Protein AF-A0A212AB15-F1 (afdb_monomer_lite)

Secondary structure (DSSP, 8-state):
---PPP-----PPPPP------------PPPP-----------------------------------PPPP---------------PPPPPPHHHHHHHHHHHHHHHHHHHHHHGGG---PPEEEP-EEEEEE--S---GGG--GGGGSSS--S--EE--TT-EEEEEEEEEEEEEEEEEE--SS-TTT---EEEEEEESSSSS-EEEEEEETT--EEEEEEEEEEEEEEE------STT--S-EEEEEEEEE--------SHHHHHHHHHHHHHHHHHHT--

InterPro domains:
  IPR022472 VPLPA-CTERM sorting domain [TIGR03370] (258-281)

Foldseek 3Di:
DDDDDDDDDDDDDDDDDDDDDDDPDDDDDDDDDDDDDDDDDDDDDDDDDDDDDDDDDDDDDDDDDDDDDDDDDDDDDDDDPPPPDDPDDPDPPVVVVVVVVVVVVVVVVVVVVVVVPDDQFDWFWFADWPDWFADDDDDPQQCDCNQQTDDFDPRKHFQFAFIKTKTFTPAKFFFKKFFDWDDPDPCVVFKWKKWKWFAAPVPDTDTQGMDIPVDGMGGGPDIGGMIMITTPGDDDDDPPDGGTIHRIMIGGHDDPPPPPPCPVVVVVVVVVVVVVVVVVVVD

Sequence (283 aa):
MIYMRNITITTAKSATYLENVGLRRAHRAIPANKFKKFRSFVPYRGQRRSLKRKRLSFINKLGNIKKTAVTPHRNMLIIDISVMNSAPAPEPIGRIMERNMLKKVVTAALIAAASAASANAAVIYASSVVSAKQKGYVAPVRSNPIAATGAEDGSFYSLGFGGSIVLGFSSLVSGAGKVFEVTNLPRETYIESAIFSVSLDGKSWTTLGEYSNQVSSLYSATPFLFLKVEDTSPVIAGHGRDGYDIDAIGFEEYVAAVPLPAAGLLLIGGLAGLGAMKRRKAA

Organism: NCBI:txid366618

Structure (mmCIF, N/CA/C/O backbone):
data_AF-A0A212AB15-F1
#
_entry.id   AF-A0A212AB15-F1
#
loop_
_atom_site.group_PDB
_atom_site.id
_atom_site.type_symbol
_atom_site.label_atom_id
_atom_site.label_alt_id
_atom_site.label_comp_id
_atom_site.label_asym_id
_atom_site.label_entity_id
_atom_site.label_seq_id
_atom_site.pdbx_PDB_ins_code
_atom_site.Cartn_x
_atom_site.Cartn_y
_atom_site.Cartn_z
_atom_site.occupancy
_atom_site.B_iso_or_equiv
_atom_site.auth_seq_id
_atom_site.auth_comp_id
_atom_site.auth_asym_id
_atom_site.auth_atom_id
_atom_site.pdbx_PDB_model_num
ATOM 1 N N . MET A 1 1 ? 39.948 -12.457 43.197 1.00 41.69 1 MET A N 1
ATOM 2 C CA . MET A 1 1 ? 40.888 -12.924 42.158 1.00 41.69 1 MET A CA 1
ATOM 3 C C . MET A 1 1 ? 40.104 -13.025 40.856 1.00 41.69 1 MET A C 1
ATOM 5 O O . MET A 1 1 ? 39.331 -13.956 40.691 1.00 41.69 1 MET A O 1
ATOM 9 N N . ILE A 1 2 ? 40.159 -11.981 40.026 1.00 38.19 2 ILE A N 1
ATOM 10 C CA . ILE A 1 2 ? 39.346 -11.841 38.808 1.00 38.19 2 ILE A CA 1
ATOM 11 C C . ILE A 1 2 ? 40.265 -12.144 37.623 1.00 38.19 2 ILE A C 1
ATOM 13 O O . ILE A 1 2 ? 41.227 -11.415 37.401 1.00 38.19 2 ILE A O 1
ATOM 17 N N . TYR A 1 3 ? 39.997 -13.229 36.895 1.00 33.62 3 TYR A N 1
ATOM 18 C CA . TYR A 1 3 ? 40.698 -13.551 35.652 1.00 33.62 3 TYR A CA 1
ATOM 19 C C . TYR A 1 3 ? 40.019 -12.826 34.485 1.00 33.62 3 TYR A C 1
ATOM 21 O O . TYR A 1 3 ? 38.898 -13.164 34.109 1.00 33.62 3 TYR A O 1
ATOM 29 N N . MET A 1 4 ? 40.705 -11.842 33.901 1.00 34.69 4 MET A N 1
ATOM 30 C CA . MET A 1 4 ? 40.351 -11.291 32.592 1.00 34.69 4 MET A CA 1
ATOM 31 C C . MET A 1 4 ? 40.909 -12.201 31.491 1.00 34.69 4 MET A C 1
ATOM 33 O O . MET A 1 4 ? 42.106 -12.481 31.456 1.00 34.69 4 MET A O 1
ATOM 37 N N . ARG A 1 5 ? 40.036 -12.675 30.595 1.00 47.84 5 ARG A N 1
ATOM 38 C CA . ARG A 1 5 ? 40.422 -13.372 29.360 1.00 47.84 5 ARG A CA 1
ATOM 39 C C . ARG A 1 5 ? 40.732 -12.338 28.278 1.00 47.84 5 ARG A C 1
ATOM 41 O O . ARG A 1 5 ? 39.893 -11.493 27.978 1.00 47.84 5 ARG A O 1
ATOM 48 N N . ASN A 1 6 ? 41.920 -12.437 27.689 1.00 41.19 6 ASN A N 1
ATOM 49 C CA . ASN A 1 6 ? 42.316 -11.679 26.505 1.00 41.19 6 ASN A CA 1
ATOM 50 C C . ASN A 1 6 ? 41.478 -12.123 25.298 1.00 41.19 6 ASN A C 1
ATOM 52 O O . ASN A 1 6 ? 41.412 -13.314 24.995 1.00 41.19 6 ASN A O 1
ATOM 56 N N . ILE A 1 7 ? 40.854 -11.166 24.611 1.00 45.81 7 ILE A N 1
ATOM 57 C CA . ILE A 1 7 ? 40.188 -11.377 23.322 1.00 45.81 7 ILE A CA 1
ATOM 58 C C . ILE A 1 7 ? 41.169 -10.945 22.231 1.00 45.81 7 ILE A C 1
ATOM 60 O O . ILE A 1 7 ? 41.522 -9.771 22.130 1.00 45.81 7 ILE A O 1
ATOM 64 N N . THR A 1 8 ? 41.622 -11.901 21.424 1.00 42.31 8 THR A N 1
ATOM 65 C CA . THR A 1 8 ? 42.422 -11.659 20.219 1.00 42.31 8 THR A CA 1
ATOM 66 C C . THR A 1 8 ? 41.475 -11.518 19.030 1.00 42.31 8 THR A C 1
ATOM 68 O O . THR A 1 8 ? 40.706 -12.432 18.745 1.00 42.31 8 THR A O 1
ATOM 71 N N . ILE A 1 9 ? 41.519 -10.378 18.339 1.00 39.41 9 ILE A N 1
ATOM 72 C CA . ILE A 1 9 ? 40.747 -10.142 17.112 1.00 39.41 9 ILE A CA 1
ATOM 73 C C . ILE A 1 9 ? 41.651 -10.460 15.919 1.00 39.41 9 ILE A C 1
ATOM 75 O O . ILE A 1 9 ? 42.663 -9.794 15.708 1.00 39.41 9 ILE A O 1
ATOM 79 N N . THR A 1 10 ? 41.290 -11.482 15.144 1.00 32.88 10 THR A N 1
ATOM 80 C CA . THR A 1 10 ? 41.969 -11.860 13.898 1.00 32.88 10 THR A CA 1
ATOM 81 C C . THR A 1 10 ? 41.176 -11.314 12.713 1.00 32.88 10 THR A C 1
ATOM 83 O O . THR A 1 10 ? 40.051 -11.736 12.463 1.00 32.88 10 THR A O 1
ATOM 86 N N . THR A 1 11 ? 41.747 -10.363 11.977 1.00 38.38 11 THR A N 1
ATOM 87 C CA . THR A 1 11 ? 41.182 -9.826 10.731 1.00 38.38 11 THR A CA 1
ATOM 88 C C . THR A 1 11 ? 41.549 -10.733 9.556 1.00 38.38 11 THR A C 1
ATOM 90 O O . THR A 1 11 ? 42.720 -10.869 9.203 1.00 38.38 11 THR A O 1
ATOM 93 N N . ALA A 1 12 ? 40.547 -11.352 8.929 1.00 39.59 12 ALA A N 1
ATOM 94 C CA . ALA A 1 12 ? 40.726 -12.116 7.698 1.00 39.59 12 ALA A CA 1
ATOM 95 C C . ALA A 1 12 ? 40.769 -11.175 6.479 1.00 39.59 12 ALA A C 1
ATOM 97 O O . ALA A 1 12 ? 39.844 -10.401 6.240 1.00 39.59 12 ALA A O 1
ATOM 98 N N . LYS A 1 13 ? 41.857 -11.258 5.703 1.00 36.06 13 LYS A N 1
ATOM 99 C CA . LYS A 1 13 ? 41.978 -10.702 4.347 1.00 36.06 13 LYS A CA 1
ATOM 100 C C . LYS A 1 13 ? 41.139 -11.548 3.385 1.00 36.06 13 LYS A C 1
ATOM 102 O O . LYS A 1 13 ? 41.408 -12.739 3.254 1.00 36.06 13 LYS A O 1
ATOM 107 N N . SER A 1 14 ? 40.186 -10.949 2.675 1.00 39.38 14 SER A N 1
ATOM 108 C CA . SER A 1 14 ? 39.510 -11.603 1.548 1.00 39.38 14 SER A CA 1
ATOM 109 C C . SER A 1 14 ? 40.279 -11.364 0.249 1.00 39.38 14 SER A C 1
ATOM 111 O O . SER A 1 14 ? 40.578 -10.226 -0.119 1.00 39.38 14 SER A O 1
ATOM 113 N N . ALA A 1 15 ? 40.613 -12.471 -0.408 1.00 42.16 15 ALA A N 1
ATOM 114 C CA . ALA A 1 15 ? 41.384 -12.567 -1.632 1.00 42.16 15 ALA A CA 1
ATOM 115 C C . ALA A 1 15 ? 40.593 -12.132 -2.877 1.00 42.16 15 ALA A C 1
ATOM 117 O O . ALA A 1 15 ? 39.393 -12.358 -2.999 1.00 42.16 15 ALA A O 1
ATOM 118 N N . THR A 1 16 ? 41.327 -11.550 -3.821 1.00 42.34 16 THR A N 1
ATOM 119 C CA . THR A 1 16 ? 40.977 -11.360 -5.230 1.00 42.34 16 THR A CA 1
ATOM 120 C C . THR A 1 16 ? 40.695 -12.697 -5.916 1.00 42.34 16 THR A C 1
ATOM 122 O O . THR A 1 16 ? 41.575 -13.557 -5.939 1.00 42.34 16 THR A O 1
ATOM 125 N N . TYR A 1 17 ? 39.521 -12.835 -6.536 1.00 36.59 17 TYR A N 1
ATOM 126 C CA . TYR A 1 17 ? 39.237 -13.875 -7.527 1.00 36.59 17 TYR A CA 1
ATOM 127 C C . TYR A 1 17 ? 39.091 -13.218 -8.904 1.00 36.59 17 TYR A C 1
ATOM 129 O O . TYR A 1 17 ? 38.145 -12.478 -9.169 1.00 36.59 17 TYR A O 1
ATOM 137 N N . LEU A 1 18 ? 40.091 -13.457 -9.750 1.00 43.19 18 LEU A N 1
ATOM 138 C CA . LEU A 1 18 ? 40.032 -13.309 -11.197 1.00 43.19 18 LEU A CA 1
ATOM 139 C C . LEU A 1 18 ? 39.584 -14.662 -11.740 1.00 43.19 18 LEU A C 1
ATOM 141 O O . LEU A 1 18 ? 40.345 -15.621 -11.639 1.00 43.19 18 LEU A O 1
ATOM 145 N N . GLU A 1 19 ? 38.399 -14.737 -12.341 1.00 41.59 19 GLU A N 1
ATOM 146 C CA . GLU A 1 19 ? 38.055 -15.874 -13.189 1.00 41.59 19 GLU A CA 1
ATOM 147 C C . GLU A 1 19 ? 37.624 -15.439 -14.585 1.00 41.59 19 GLU A C 1
ATOM 149 O O . GLU A 1 19 ? 36.813 -14.537 -14.802 1.00 41.59 19 GLU A O 1
ATOM 154 N N . ASN A 1 20 ? 38.275 -16.114 -15.525 1.00 45.75 20 ASN A N 1
ATOM 155 C CA . ASN A 1 20 ? 38.154 -16.030 -16.960 1.00 45.75 20 ASN A CA 1
ATOM 156 C C . ASN A 1 20 ? 36.737 -16.364 -17.422 1.00 45.75 20 ASN A C 1
ATOM 158 O O . ASN A 1 20 ? 36.257 -17.473 -17.200 1.00 45.75 20 ASN A O 1
ATOM 162 N N . VAL A 1 21 ? 36.139 -15.478 -18.216 1.00 44.28 21 VAL A N 1
ATOM 163 C CA . VAL A 1 21 ? 35.021 -15.850 -19.088 1.00 44.28 21 VAL A CA 1
ATOM 164 C C . VAL A 1 21 ? 35.430 -15.598 -20.531 1.00 44.28 21 VAL A C 1
ATOM 166 O O . VAL A 1 21 ? 35.515 -14.466 -21.007 1.00 44.28 21 VAL A O 1
ATOM 169 N N . GLY A 1 22 ? 35.741 -16.697 -21.219 1.00 38.44 22 GLY A N 1
ATOM 170 C CA . GLY A 1 22 ? 36.045 -16.726 -22.641 1.00 38.44 22 GLY A CA 1
ATOM 171 C C . GLY A 1 22 ? 34.829 -16.315 -23.467 1.00 38.44 22 GLY A C 1
ATOM 172 O O . GLY A 1 22 ? 33.864 -17.064 -23.606 1.00 38.44 22 GLY A O 1
ATOM 173 N N . LEU A 1 23 ? 34.896 -15.129 -24.064 1.00 42.84 23 LEU A N 1
ATOM 174 C CA . LEU A 1 23 ? 33.926 -14.648 -25.043 1.00 42.84 23 LEU A CA 1
ATOM 175 C C . LEU A 1 23 ? 34.170 -15.322 -26.401 1.00 42.84 23 LEU A C 1
ATOM 177 O O . LEU A 1 23 ? 34.947 -14.846 -27.230 1.00 42.84 23 LEU A O 1
ATOM 181 N N . ARG A 1 24 ? 33.458 -16.426 -26.656 1.00 46.28 24 ARG A N 1
ATOM 182 C CA . ARG A 1 24 ? 33.231 -16.935 -28.016 1.00 46.28 24 ARG A CA 1
ATOM 183 C C . ARG A 1 24 ? 32.331 -15.946 -28.764 1.00 46.28 24 ARG A C 1
ATOM 185 O O . ARG A 1 24 ? 31.123 -15.904 -28.551 1.00 46.28 24 ARG A O 1
ATOM 192 N N . ARG A 1 25 ? 32.926 -15.137 -29.646 1.00 47.69 25 ARG A N 1
ATOM 193 C CA . ARG A 1 25 ? 32.204 -14.276 -30.594 1.00 47.69 25 ARG A CA 1
ATOM 194 C C . ARG A 1 25 ? 31.522 -15.138 -31.658 1.00 47.69 25 ARG A C 1
ATOM 196 O O . ARG A 1 25 ? 32.174 -15.617 -32.581 1.00 47.69 25 ARG A O 1
ATOM 203 N N . ALA A 1 26 ? 30.207 -15.298 -31.553 1.00 46.28 26 ALA A N 1
ATOM 204 C CA . ALA A 1 26 ? 29.381 -15.705 -32.680 1.00 46.28 26 ALA A CA 1
ATOM 205 C C . ALA A 1 26 ? 29.156 -14.485 -33.586 1.00 46.28 26 ALA A C 1
ATOM 207 O O . ALA A 1 26 ? 28.527 -13.502 -33.195 1.00 46.28 26 ALA A O 1
ATOM 208 N N . HIS A 1 27 ? 29.700 -14.551 -34.799 1.00 43.62 27 HIS A N 1
ATOM 209 C CA . HIS A 1 27 ? 29.363 -13.654 -35.896 1.00 43.62 27 HIS A CA 1
ATOM 210 C C . HIS A 1 27 ? 27.871 -13.790 -36.219 1.00 43.62 27 HIS A C 1
ATOM 212 O O . HIS A 1 27 ? 27.429 -14.835 -36.694 1.00 43.62 27 HIS A O 1
ATOM 218 N N . ARG A 1 28 ? 27.096 -12.720 -36.023 1.00 46.44 28 ARG A N 1
ATOM 219 C CA . ARG A 1 28 ? 25.791 -12.567 -36.670 1.00 46.44 28 ARG A CA 1
ATOM 220 C C . ARG A 1 28 ? 25.765 -11.228 -37.391 1.00 46.44 28 ARG A C 1
ATOM 222 O O . ARG A 1 28 ? 25.798 -10.170 -36.771 1.00 46.44 28 ARG A O 1
ATOM 229 N N . ALA A 1 29 ? 25.783 -11.312 -38.716 1.00 42.47 29 ALA A N 1
ATOM 230 C CA . ALA A 1 29 ? 25.649 -10.186 -39.620 1.00 42.47 29 ALA A CA 1
ATOM 231 C C . ALA A 1 29 ? 24.277 -9.523 -39.426 1.00 42.47 29 ALA A C 1
ATOM 233 O O . ALA A 1 29 ? 23.249 -10.199 -39.459 1.00 42.47 29 ALA A O 1
ATOM 234 N N . ILE A 1 30 ? 24.271 -8.204 -39.231 1.00 46.47 30 ILE A N 1
ATOM 235 C CA . ILE A 1 30 ? 23.068 -7.370 -39.280 1.00 46.47 30 ILE A CA 1
ATOM 236 C C . ILE A 1 30 ? 23.094 -6.642 -40.630 1.00 46.47 30 ILE A C 1
ATOM 238 O O . ILE A 1 30 ? 24.078 -5.953 -40.912 1.00 46.47 30 ILE A O 1
ATOM 242 N N . PRO A 1 31 ? 22.063 -6.780 -41.480 1.00 55.50 31 PRO A N 1
ATOM 243 C CA . PRO A 1 31 ? 22.003 -6.057 -42.739 1.00 55.50 31 PRO A CA 1
ATOM 244 C C . PRO A 1 31 ? 21.792 -4.559 -42.499 1.00 55.50 31 PRO A C 1
ATOM 246 O O . PRO A 1 31 ? 20.888 -4.130 -41.780 1.00 55.50 31 PRO A O 1
ATOM 249 N N . ALA A 1 32 ? 22.647 -3.768 -43.142 1.00 45.91 32 ALA A N 1
ATOM 250 C CA . ALA A 1 32 ? 22.544 -2.326 -43.241 1.00 45.91 32 ALA A CA 1
ATOM 251 C C . ALA A 1 32 ? 21.255 -1.942 -43.972 1.00 45.91 32 ALA A C 1
ATOM 253 O O . ALA A 1 32 ? 21.059 -2.371 -45.104 1.00 45.91 32 ALA A O 1
ATOM 254 N N . ASN A 1 33 ? 20.402 -1.116 -43.356 1.00 43.62 33 ASN A N 1
ATOM 255 C CA . ASN A 1 33 ? 19.576 -0.155 -44.088 1.00 43.62 33 ASN A CA 1
ATOM 256 C C . ASN A 1 33 ? 18.900 0.875 -43.168 1.00 43.62 33 ASN A C 1
ATOM 258 O O . ASN A 1 33 ? 18.284 0.533 -42.166 1.00 43.62 33 ASN A O 1
ATOM 262 N N . LYS A 1 34 ? 18.952 2.134 -43.631 1.00 45.25 34 LYS A N 1
ATOM 263 C CA . LYS A 1 34 ? 18.272 3.361 -43.157 1.00 45.25 34 LYS A CA 1
ATOM 264 C C . LYS A 1 34 ? 18.987 4.211 -42.100 1.00 45.25 34 LYS A C 1
ATOM 266 O O . LYS A 1 34 ? 18.476 4.490 -41.022 1.00 45.25 34 LYS A O 1
ATOM 271 N N . PHE A 1 35 ? 20.087 4.817 -42.546 1.00 40.34 35 PHE A N 1
ATOM 272 C CA . PHE A 1 35 ? 20.438 6.188 -42.170 1.00 40.34 35 PHE A CA 1
ATOM 273 C C . PHE A 1 35 ? 19.304 7.154 -42.565 1.00 40.34 35 PHE A C 1
ATOM 275 O O . PHE A 1 35 ? 19.025 7.346 -43.750 1.00 40.34 35 PHE A O 1
ATOM 282 N N . LYS A 1 36 ? 18.676 7.817 -41.588 1.00 46.38 36 LYS A N 1
ATOM 283 C CA . LYS A 1 36 ? 17.925 9.061 -41.812 1.00 46.38 36 LYS A CA 1
ATOM 284 C C . LYS A 1 36 ? 18.360 10.129 -40.806 1.00 46.38 36 LYS A C 1
ATOM 286 O O . LYS A 1 36 ? 17.977 10.107 -39.648 1.00 46.38 36 LYS A O 1
ATOM 291 N N . LYS A 1 37 ? 19.164 11.055 -41.341 1.00 46.25 37 LYS A N 1
ATOM 292 C CA . LYS A 1 37 ? 19.326 12.483 -41.015 1.00 46.25 37 LYS A CA 1
ATOM 293 C C . LYS A 1 37 ? 19.307 12.889 -39.534 1.00 46.25 37 LYS A C 1
ATOM 295 O O . LYS A 1 37 ? 18.273 13.245 -38.981 1.00 46.25 37 LYS A O 1
ATOM 300 N N . PHE A 1 38 ? 20.519 13.037 -39.002 1.00 36.12 38 PHE A N 1
ATOM 301 C CA . PHE A 1 38 ? 20.856 14.075 -38.029 1.00 36.12 38 PHE A CA 1
ATOM 302 C C . PHE A 1 38 ? 20.476 15.460 -38.578 1.00 36.12 38 PHE A C 1
ATOM 304 O O . PHE A 1 38 ? 20.852 15.818 -39.697 1.00 36.12 38 PHE A O 1
ATOM 311 N N . ARG A 1 39 ? 19.773 16.256 -37.770 1.00 46.25 39 ARG A N 1
ATOM 312 C CA . ARG A 1 39 ? 19.776 17.718 -37.872 1.00 46.25 39 ARG A CA 1
ATOM 313 C C . ARG A 1 39 ? 20.331 18.299 -36.577 1.00 46.25 39 ARG A C 1
ATOM 315 O O . ARG A 1 39 ? 20.029 17.844 -35.481 1.00 46.25 39 ARG A O 1
ATOM 322 N N . SER A 1 40 ? 21.207 19.264 -36.786 1.00 44.72 40 SER A N 1
ATOM 323 C CA . SER A 1 40 ? 22.083 19.962 -35.861 1.00 44.72 40 SER A CA 1
ATOM 324 C C . SER A 1 40 ? 21.359 20.922 -34.913 1.00 44.72 40 SER A C 1
ATOM 326 O O . SER A 1 40 ? 20.532 21.719 -35.340 1.00 44.72 40 SER A O 1
ATOM 328 N N . PHE A 1 41 ? 21.752 20.854 -33.642 1.00 34.25 41 PHE A N 1
ATOM 329 C CA . PHE A 1 41 ? 22.352 21.935 -32.845 1.00 34.25 41 PHE A CA 1
ATOM 330 C C . PHE A 1 41 ? 21.859 23.385 -33.053 1.00 34.25 41 PHE A C 1
ATOM 332 O O . PHE A 1 41 ? 22.224 24.037 -34.026 1.00 34.25 41 PHE A O 1
ATOM 339 N N . VAL A 1 42 ? 21.184 23.926 -32.029 1.00 47.94 42 VAL A N 1
ATOM 340 C CA . VAL A 1 42 ? 21.256 25.340 -31.610 1.00 47.94 42 VAL A CA 1
ATOM 341 C C . VAL A 1 42 ? 21.194 25.373 -30.074 1.00 47.94 42 VAL A C 1
ATOM 343 O O . VAL A 1 42 ? 20.190 24.929 -29.517 1.00 47.94 42 VAL A O 1
ATOM 346 N N . PRO A 1 43 ? 22.215 25.875 -29.355 1.00 54.25 43 PRO A N 1
ATOM 347 C CA . PRO A 1 43 ? 22.106 26.152 -27.928 1.00 54.25 43 PRO A CA 1
ATOM 348 C C . PRO A 1 43 ? 21.696 27.615 -27.712 1.00 54.25 43 PRO A C 1
ATOM 350 O O . PRO A 1 43 ? 22.295 28.515 -28.300 1.00 54.25 43 PRO A O 1
ATOM 353 N N . TYR A 1 44 ? 20.733 27.879 -26.822 1.00 42.91 44 TYR A N 1
ATOM 354 C CA . TYR A 1 44 ? 20.519 29.230 -26.299 1.00 42.91 44 TYR A CA 1
ATOM 355 C C . TYR A 1 44 ? 20.709 29.292 -24.786 1.00 42.91 44 TYR A C 1
ATOM 357 O O . TYR A 1 44 ? 20.184 28.496 -24.010 1.00 42.91 44 TYR A O 1
ATOM 365 N N . ARG A 1 45 ? 21.544 30.264 -24.418 1.00 40.47 45 ARG A N 1
ATOM 366 C CA . ARG A 1 45 ? 22.014 30.627 -23.086 1.00 40.47 45 ARG A CA 1
ATOM 367 C C . ARG A 1 45 ? 20.876 31.098 -22.178 1.00 40.47 45 ARG A C 1
ATOM 369 O O . ARG A 1 45 ? 20.114 31.978 -22.551 1.00 40.47 45 ARG A O 1
ATOM 376 N N . GLY A 1 46 ? 20.980 30.700 -20.912 1.00 36.19 46 GLY A N 1
ATOM 377 C CA . GLY A 1 46 ? 21.105 31.684 -19.837 1.00 36.19 46 GLY A CA 1
ATOM 378 C C . GLY A 1 46 ? 19.886 31.890 -18.946 1.00 36.19 46 GLY A C 1
ATOM 379 O O . GLY A 1 46 ? 19.113 32.807 -19.167 1.00 36.19 46 GLY A O 1
ATOM 380 N N . GLN A 1 47 ? 19.845 31.183 -17.816 1.00 39.84 47 GLN A N 1
ATOM 381 C CA . GLN A 1 47 ? 19.395 31.783 -16.558 1.00 39.84 47 GLN A CA 1
ATOM 382 C C . GLN A 1 47 ? 20.261 31.276 -15.401 1.00 39.84 47 GLN A C 1
ATOM 384 O O . GLN A 1 47 ? 20.113 30.163 -14.905 1.00 39.84 47 GLN A O 1
ATOM 389 N N . ARG A 1 48 ? 21.191 32.136 -14.972 1.00 43.69 48 ARG A N 1
ATOM 390 C CA . ARG A 1 48 ? 21.874 32.036 -13.681 1.00 43.69 48 ARG A CA 1
ATOM 391 C C . ARG A 1 48 ? 20.849 32.325 -12.585 1.00 43.69 48 ARG A C 1
ATOM 393 O O . ARG A 1 48 ? 20.379 33.455 -12.487 1.00 43.69 48 ARG A O 1
ATOM 400 N N . ARG A 1 49 ? 20.547 31.349 -11.727 1.00 44.88 49 ARG A N 1
ATOM 401 C CA . ARG A 1 49 ? 19.916 31.611 -10.428 1.00 44.88 49 ARG A CA 1
ATOM 402 C C . ARG A 1 49 ? 20.894 31.297 -9.302 1.00 44.88 49 ARG A C 1
ATOM 404 O O . ARG A 1 49 ? 21.456 30.213 -9.202 1.00 44.88 49 ARG A O 1
ATOM 411 N N . SER A 1 50 ? 21.121 32.344 -8.521 1.00 40.59 50 SER A N 1
ATOM 412 C CA . SER A 1 50 ? 22.001 32.460 -7.367 1.00 40.59 50 SER A CA 1
ATOM 413 C C . SER A 1 50 ? 21.613 31.479 -6.256 1.00 40.59 50 SER A C 1
ATOM 415 O O . SER A 1 50 ? 20.511 31.546 -5.712 1.00 40.59 50 SER A O 1
ATOM 417 N N . LEU A 1 51 ? 22.539 30.584 -5.903 1.00 42.03 51 LEU A N 1
ATOM 418 C CA . LEU A 1 51 ? 22.474 29.749 -4.706 1.00 42.03 51 LEU A CA 1
ATOM 419 C C . LEU A 1 51 ? 22.849 30.598 -3.482 1.00 42.03 51 LEU A C 1
ATOM 421 O O . LEU A 1 51 ? 24.024 30.817 -3.181 1.00 42.03 51 LEU A O 1
ATOM 425 N N . LYS A 1 52 ? 21.832 31.070 -2.751 1.00 37.84 52 LYS A N 1
ATOM 426 C CA . LYS A 1 52 ? 22.000 31.617 -1.400 1.00 37.84 52 LYS A CA 1
ATOM 427 C C . LYS A 1 52 ? 22.415 30.490 -0.451 1.00 37.84 52 LYS A C 1
ATOM 429 O O . LYS A 1 52 ? 21.602 29.657 -0.062 1.00 37.84 52 LYS A O 1
ATOM 434 N N . ARG A 1 53 ? 23.687 30.506 -0.046 1.00 41.19 53 ARG A N 1
ATOM 435 C CA . ARG A 1 53 ? 24.220 29.736 1.086 1.00 41.19 53 ARG A CA 1
ATOM 436 C C . ARG A 1 53 ? 23.468 30.127 2.364 1.00 41.19 53 ARG A C 1
ATOM 438 O O . ARG A 1 53 ? 23.657 31.232 2.865 1.00 41.19 53 ARG A O 1
ATOM 445 N N . LYS A 1 54 ? 22.656 29.226 2.922 1.00 38.16 54 LYS A N 1
ATOM 446 C CA . LYS A 1 54 ? 22.234 29.298 4.328 1.00 38.16 54 LYS A CA 1
ATOM 447 C C . LYS A 1 54 ? 23.230 28.495 5.163 1.00 38.16 54 LYS A C 1
ATOM 449 O O . LYS A 1 54 ? 23.180 27.273 5.198 1.00 38.16 54 LYS A O 1
ATOM 454 N N . ARG A 1 55 ? 24.164 29.205 5.801 1.00 37.94 55 ARG A N 1
ATOM 455 C CA . ARG A 1 55 ? 24.955 28.696 6.928 1.00 37.94 55 ARG A CA 1
ATOM 456 C C . ARG A 1 55 ? 24.003 28.487 8.111 1.00 37.94 55 ARG A C 1
ATOM 458 O O . ARG A 1 55 ? 23.446 29.463 8.604 1.00 37.94 55 ARG A O 1
ATOM 465 N N . LEU A 1 56 ? 23.829 27.244 8.556 1.00 36.59 56 LEU A N 1
ATOM 466 C CA . LEU A 1 56 ? 23.335 26.945 9.900 1.00 36.59 56 LEU A CA 1
ATOM 467 C C . LEU A 1 56 ? 24.508 27.110 10.873 1.00 36.59 56 LEU A C 1
ATOM 469 O O . LEU A 1 56 ? 25.488 26.373 10.787 1.00 36.59 56 LEU A O 1
ATOM 473 N N . SER A 1 57 ? 24.420 28.076 11.784 1.00 41.25 57 SER A N 1
ATOM 474 C CA . SER A 1 57 ? 25.282 28.142 12.964 1.00 41.25 57 SER A CA 1
ATOM 475 C C . SER A 1 57 ? 24.585 27.438 14.125 1.00 41.25 57 SER A C 1
ATOM 477 O O . SER A 1 57 ? 23.599 27.942 14.661 1.00 41.25 57 SER A O 1
ATOM 479 N N . PHE A 1 58 ? 25.118 26.279 14.504 1.00 35.62 58 PHE A N 1
ATOM 480 C CA . PHE A 1 58 ? 24.922 25.672 15.817 1.00 35.62 58 PHE A CA 1
ATOM 481 C C . PHE A 1 58 ? 25.514 26.611 16.876 1.00 35.62 58 PHE A C 1
ATOM 483 O O . PHE A 1 58 ? 26.713 26.884 16.850 1.00 35.62 58 PHE A O 1
ATOM 490 N N . ILE A 1 59 ? 24.688 27.111 17.797 1.00 40.84 59 ILE A N 1
ATOM 491 C CA . ILE A 1 59 ? 25.152 27.801 19.003 1.00 40.84 59 ILE A CA 1
ATOM 492 C C . ILE A 1 59 ? 24.575 27.088 20.224 1.00 40.84 59 ILE A C 1
ATOM 494 O O . ILE A 1 59 ? 23.366 26.915 20.369 1.00 40.84 59 ILE A O 1
ATOM 498 N N . ASN A 1 60 ? 25.513 26.682 21.074 1.00 35.62 60 ASN A N 1
ATOM 499 C CA . ASN A 1 60 ? 25.366 26.081 22.389 1.00 35.62 60 ASN A CA 1
ATOM 500 C C . ASN A 1 60 ? 24.331 26.799 23.265 1.00 35.62 60 ASN A C 1
ATOM 502 O O . ASN A 1 60 ? 24.421 28.006 23.483 1.00 35.62 60 ASN A O 1
ATOM 506 N N . LYS A 1 61 ? 23.418 26.029 23.862 1.00 35.19 61 LYS A N 1
ATOM 507 C CA . LYS A 1 61 ? 22.565 26.472 24.970 1.00 35.19 61 LYS A CA 1
ATOM 508 C C . LYS A 1 61 ? 22.783 25.556 26.176 1.00 35.19 61 LYS A C 1
ATOM 510 O O . LYS A 1 61 ? 21.944 24.732 26.514 1.00 35.19 61 LYS A O 1
ATOM 515 N N . LEU A 1 62 ? 23.947 25.708 26.802 1.00 36.62 62 LEU A N 1
ATOM 516 C CA . LEU A 1 62 ? 24.247 25.212 28.143 1.00 36.62 62 LEU A CA 1
ATOM 517 C C . LEU A 1 62 ? 24.653 26.411 28.997 1.00 36.62 62 LEU A C 1
ATOM 519 O O . LEU A 1 62 ? 25.551 27.157 28.620 1.00 36.62 62 LEU A O 1
ATOM 523 N N . GLY A 1 63 ? 24.001 26.570 30.147 1.00 31.91 63 GLY A N 1
ATOM 524 C CA . GLY A 1 63 ? 24.450 27.483 31.195 1.00 31.91 63 GLY A CA 1
ATOM 525 C C . GLY A 1 63 ? 23.334 28.341 31.770 1.00 31.91 63 GLY A C 1
ATOM 526 O O . GLY A 1 63 ? 23.087 29.434 31.279 1.00 31.91 63 GLY A O 1
ATOM 527 N N . ASN A 1 64 ? 22.672 27.842 32.817 1.00 36.06 64 ASN A N 1
ATOM 528 C CA . ASN A 1 64 ? 22.243 28.650 33.965 1.00 36.06 64 ASN A CA 1
ATOM 529 C C . ASN A 1 64 ? 21.705 27.736 35.077 1.00 36.06 64 ASN A C 1
ATOM 531 O O . ASN A 1 64 ? 20.505 27.654 35.322 1.00 36.06 64 ASN A O 1
ATOM 535 N N . ILE A 1 65 ? 22.616 27.041 35.763 1.00 41.34 65 ILE A N 1
ATOM 536 C CA . ILE A 1 65 ? 22.339 26.474 37.087 1.00 41.34 65 ILE A CA 1
ATOM 537 C C . ILE A 1 65 ? 22.874 27.485 38.099 1.00 41.34 65 ILE A C 1
ATOM 539 O O . ILE A 1 65 ? 24.079 27.725 38.186 1.00 41.34 65 ILE A O 1
ATOM 543 N N . LYS A 1 66 ? 21.953 28.127 38.821 1.00 37.19 66 LYS A N 1
ATOM 544 C CA . LYS A 1 66 ? 22.263 29.050 39.913 1.00 37.19 66 LYS A CA 1
ATOM 545 C C . LYS A 1 66 ? 22.941 28.274 41.045 1.00 37.19 66 LYS A C 1
ATOM 547 O O . LYS A 1 66 ? 22.386 27.306 41.552 1.00 37.19 66 LYS A O 1
ATOM 552 N N . LYS A 1 67 ? 24.129 28.729 41.450 1.00 38.44 67 LYS A N 1
ATOM 553 C CA . LYS A 1 67 ? 24.776 28.337 42.706 1.00 38.44 67 LYS A CA 1
ATOM 554 C C . LYS A 1 67 ? 24.001 28.969 43.863 1.00 38.44 67 LYS A C 1
ATOM 556 O O . LYS A 1 67 ? 24.024 30.188 44.011 1.00 38.44 67 LYS A O 1
ATOM 561 N N . THR A 1 68 ? 23.333 28.161 44.676 1.00 39.50 68 THR A N 1
ATOM 562 C CA . THR A 1 68 ? 22.871 28.565 46.010 1.00 39.50 68 THR A CA 1
ATOM 563 C C . THR A 1 68 ? 23.963 28.265 47.027 1.00 39.50 68 THR A C 1
ATOM 565 O O . THR A 1 68 ? 24.474 27.149 47.102 1.00 39.50 68 THR A O 1
ATOM 568 N N . ALA A 1 69 ? 24.344 29.309 47.759 1.00 37.06 69 ALA A N 1
ATOM 569 C CA . ALA A 1 69 ? 25.328 29.290 48.825 1.00 37.06 69 ALA A CA 1
ATOM 570 C C . ALA A 1 69 ? 24.861 28.422 50.004 1.00 37.06 69 ALA A C 1
ATOM 572 O O . ALA A 1 69 ? 23.682 28.408 50.352 1.00 37.06 69 ALA A O 1
ATOM 573 N N . VAL A 1 70 ? 25.813 27.713 50.608 1.00 35.88 70 VAL A N 1
ATOM 574 C CA . VAL A 1 70 ? 25.644 26.929 51.833 1.00 35.88 70 VAL A CA 1
ATOM 575 C C . VAL A 1 70 ? 26.010 27.819 53.018 1.00 35.88 70 VAL A C 1
ATOM 577 O O . VAL A 1 70 ? 27.146 28.283 53.110 1.00 35.88 70 VAL A O 1
ATOM 580 N N . THR A 1 71 ? 25.061 28.040 53.926 1.00 42.00 71 THR A N 1
ATOM 581 C CA . THR A 1 71 ? 25.289 28.678 55.232 1.00 42.00 71 THR A CA 1
ATOM 582 C C . THR A 1 71 ? 25.409 27.584 56.298 1.00 42.00 71 THR A C 1
ATOM 584 O O . THR A 1 71 ? 24.551 26.699 56.333 1.00 42.00 71 THR A O 1
ATOM 587 N N . PRO A 1 72 ? 26.422 27.600 57.182 1.00 42.97 72 PRO A N 1
ATOM 588 C CA . PRO A 1 72 ? 26.541 26.600 58.231 1.00 42.97 72 PRO A CA 1
ATOM 589 C C . PRO A 1 72 ? 25.761 27.058 59.469 1.00 42.97 72 PRO A C 1
ATOM 591 O O . PRO A 1 72 ? 26.173 27.989 60.157 1.00 42.97 72 PRO A O 1
ATOM 594 N N . HIS A 1 73 ? 24.658 26.383 59.792 1.00 35.34 73 HIS A N 1
ATOM 595 C CA . HIS A 1 73 ? 24.032 26.507 61.108 1.00 35.34 73 HIS A CA 1
ATOM 596 C C . HIS A 1 73 ? 24.324 25.257 61.935 1.00 35.34 73 HIS A C 1
ATOM 598 O O . HIS A 1 73 ? 23.790 24.177 61.694 1.00 35.34 73 HIS A O 1
ATOM 604 N N . ARG A 1 74 ? 25.199 25.436 62.933 1.00 44.81 74 ARG A N 1
ATOM 605 C CA . ARG A 1 74 ? 25.254 24.594 64.128 1.00 44.81 74 ARG A CA 1
ATOM 606 C C . ARG A 1 74 ? 23.867 24.603 64.758 1.00 44.81 74 ARG A C 1
ATOM 608 O O . ARG A 1 74 ? 23.422 25.673 65.151 1.00 44.81 74 ARG A O 1
ATOM 615 N N . ASN A 1 75 ? 23.239 23.441 64.903 1.00 40.03 75 ASN A N 1
ATOM 616 C CA . ASN A 1 75 ? 22.135 23.274 65.837 1.00 40.03 75 ASN A CA 1
ATOM 617 C C . ASN A 1 75 ? 22.317 21.981 66.634 1.00 40.03 75 ASN A C 1
ATOM 619 O O . ASN A 1 75 ? 22.328 20.879 66.094 1.00 40.03 75 ASN A O 1
ATOM 623 N N . MET A 1 76 ? 22.531 22.213 67.930 1.00 34.88 76 MET A N 1
ATOM 624 C CA . MET A 1 76 ? 22.421 21.319 69.077 1.00 34.88 76 MET A CA 1
ATOM 625 C C . MET A 1 76 ? 21.464 20.143 68.876 1.00 34.88 76 MET A C 1
ATOM 627 O O . MET A 1 76 ? 20.279 20.322 68.608 1.00 34.88 76 MET A O 1
ATOM 631 N N . LEU A 1 77 ? 21.988 18.947 69.131 1.00 36.09 77 LEU A N 1
ATOM 632 C CA . LEU A 1 77 ? 21.215 17.746 69.400 1.00 36.09 77 LEU A CA 1
ATOM 633 C C . LEU A 1 77 ? 20.735 17.812 70.861 1.00 36.09 77 LEU A C 1
ATOM 635 O O . LEU A 1 77 ? 21.510 17.547 71.776 1.00 36.09 77 LEU A O 1
ATOM 639 N N . ILE A 1 78 ? 19.477 18.188 71.086 1.00 43.41 78 ILE A N 1
ATOM 640 C CA . ILE A 1 78 ? 18.781 17.919 72.350 1.00 43.41 78 ILE A CA 1
ATOM 641 C C . ILE A 1 78 ? 17.998 16.627 72.118 1.00 43.41 78 ILE A C 1
ATOM 643 O O . ILE A 1 78 ? 17.027 16.616 71.364 1.00 43.41 78 ILE A O 1
ATOM 647 N N . ILE A 1 79 ? 18.463 15.521 72.700 1.00 44.12 79 ILE A N 1
ATOM 648 C CA . ILE A 1 79 ? 17.706 14.267 72.739 1.00 44.12 79 ILE A CA 1
ATOM 649 C C . ILE A 1 79 ? 16.752 14.378 73.927 1.00 44.12 79 ILE A C 1
ATOM 651 O O . ILE A 1 79 ? 17.172 14.243 75.073 1.00 44.12 79 ILE A O 1
ATOM 655 N N . ASP A 1 80 ? 15.481 14.644 73.651 1.00 39.09 80 ASP A N 1
ATOM 656 C CA . ASP A 1 80 ? 14.418 14.543 74.646 1.00 39.09 80 ASP A CA 1
ATOM 657 C C . ASP A 1 80 ? 14.011 13.063 74.777 1.00 39.09 80 ASP A C 1
ATOM 659 O O . ASP A 1 80 ? 13.370 12.484 73.895 1.00 39.09 80 ASP A O 1
ATOM 663 N N . ILE A 1 81 ? 14.467 12.412 75.850 1.00 48.03 81 ILE A N 1
ATOM 664 C CA . ILE A 1 81 ? 14.152 11.017 76.198 1.00 48.03 81 ILE A CA 1
ATOM 665 C C . ILE A 1 81 ? 12.838 11.018 76.989 1.00 48.03 81 ILE A C 1
ATOM 667 O O . ILE A 1 81 ? 12.813 10.716 78.176 1.00 48.03 81 ILE A O 1
ATOM 671 N N . SER A 1 82 ? 11.739 11.406 76.340 1.00 47.28 82 SER A N 1
ATOM 672 C CA . SER A 1 82 ? 10.437 11.514 77.016 1.00 47.28 82 SER A CA 1
ATOM 673 C C . SER A 1 82 ? 9.246 11.156 76.122 1.00 47.28 82 SER A C 1
ATOM 675 O O . SER A 1 82 ? 8.163 11.689 76.310 1.00 47.28 82 SER A O 1
ATOM 677 N N . VAL A 1 83 ? 9.396 10.251 75.146 1.00 48.88 83 VAL A N 1
ATOM 678 C CA . VAL A 1 83 ? 8.240 9.648 74.445 1.00 48.88 83 VAL A CA 1
ATOM 679 C C . VAL A 1 83 ? 8.511 8.171 74.148 1.00 48.88 83 VAL A C 1
ATOM 681 O O . VAL A 1 83 ? 8.604 7.730 73.008 1.00 48.88 83 VAL A O 1
ATOM 684 N N . MET A 1 84 ? 8.652 7.374 75.203 1.00 43.62 84 MET A N 1
ATOM 685 C CA . MET A 1 84 ? 8.417 5.933 75.129 1.00 43.62 84 MET A CA 1
ATOM 686 C C . MET A 1 84 ? 7.230 5.626 76.025 1.00 43.62 84 MET A C 1
ATOM 688 O O . MET A 1 84 ? 7.409 5.303 77.189 1.00 43.62 84 MET A O 1
ATOM 692 N N . ASN A 1 85 ? 6.015 5.771 75.501 1.00 51.56 85 ASN A N 1
ATOM 693 C CA . ASN A 1 85 ? 4.871 5.030 76.018 1.00 51.56 85 ASN A CA 1
ATOM 694 C C . ASN A 1 85 ? 3.767 4.948 74.966 1.00 51.56 85 ASN A C 1
ATOM 696 O O . ASN A 1 85 ? 3.392 5.943 74.353 1.00 51.56 85 ASN A O 1
ATOM 700 N N . SER A 1 86 ? 3.247 3.730 74.817 1.00 50.84 86 SER A N 1
ATOM 701 C CA . SER A 1 86 ? 2.237 3.251 73.865 1.00 50.84 86 SER A CA 1
ATOM 702 C C . SER A 1 86 ? 2.731 2.948 72.445 1.00 50.84 86 SER A C 1
ATOM 704 O O . SER A 1 86 ? 2.384 3.600 71.465 1.00 50.84 86 SER A O 1
ATOM 706 N N . ALA A 1 87 ? 3.473 1.842 72.313 1.00 53.16 87 ALA A N 1
ATOM 707 C CA . ALA A 1 87 ? 3.373 1.069 71.080 1.00 53.16 87 ALA A CA 1
ATOM 708 C C . ALA A 1 87 ? 1.904 0.607 70.943 1.00 53.16 87 ALA A C 1
ATOM 710 O O . ALA A 1 87 ? 1.371 0.030 71.898 1.00 53.16 87 ALA A O 1
ATOM 711 N N . PRO A 1 88 ? 1.218 0.888 69.821 1.00 64.06 88 PRO A N 1
ATOM 712 C CA . PRO A 1 88 ? -0.149 0.427 69.617 1.00 64.06 88 PRO A CA 1
ATOM 713 C C . PRO A 1 88 ? -0.175 -1.102 69.689 1.00 64.06 88 PRO A C 1
ATOM 715 O O . PRO A 1 88 ? 0.722 -1.766 69.165 1.00 64.06 88 PRO A O 1
ATOM 718 N N . ALA A 1 89 ? -1.185 -1.648 70.374 1.00 64.88 89 ALA A N 1
ATOM 719 C CA . ALA A 1 89 ? -1.339 -3.087 70.562 1.00 64.88 89 ALA A CA 1
ATOM 720 C C . ALA A 1 89 ? -1.184 -3.824 69.218 1.00 64.88 89 ALA A C 1
ATOM 722 O O . ALA A 1 89 ? -1.726 -3.353 68.210 1.00 64.88 89 ALA A O 1
ATOM 723 N N . PRO A 1 90 ? -0.448 -4.952 69.179 1.00 63.50 90 PRO A N 1
ATOM 724 C CA . PRO A 1 90 ? -0.228 -5.688 67.944 1.00 63.50 90 PRO A CA 1
ATOM 725 C C . PRO A 1 90 ? -1.581 -6.045 67.333 1.00 63.50 90 PRO A C 1
ATOM 727 O O . PRO A 1 90 ? -2.421 -6.679 67.977 1.00 63.50 90 PRO A O 1
ATOM 730 N N . GLU A 1 91 ? -1.815 -5.591 66.099 1.00 57.91 91 GLU A N 1
ATOM 731 C CA . GLU A 1 91 ? -3.055 -5.909 65.405 1.00 57.91 91 GLU A CA 1
ATOM 732 C C . GLU A 1 91 ? -3.214 -7.437 65.318 1.00 57.91 91 GLU A C 1
ATOM 734 O O . GLU A 1 91 ? -2.240 -8.147 65.042 1.00 57.91 91 GLU A O 1
ATOM 739 N N . PRO A 1 92 ? -4.429 -7.968 65.541 1.00 66.56 92 PRO A N 1
ATOM 740 C CA . PRO A 1 92 ? -4.657 -9.403 65.528 1.00 66.56 92 PRO A CA 1
ATOM 741 C C . PRO A 1 92 ? -4.232 -9.980 64.175 1.00 66.56 92 PRO A C 1
ATOM 743 O O . PRO A 1 92 ? -4.648 -9.493 63.122 1.00 66.56 92 PRO A O 1
ATOM 746 N N . ILE A 1 93 ? -3.419 -11.039 64.211 1.00 57.69 93 ILE A N 1
ATOM 747 C CA . ILE A 1 93 ? -2.763 -11.673 63.050 1.00 57.69 93 ILE A CA 1
ATOM 748 C C . ILE A 1 93 ? -3.752 -11.964 61.900 1.00 57.69 93 ILE A C 1
ATOM 750 O O . ILE A 1 93 ? -3.399 -11.847 60.725 1.00 57.69 93 ILE A O 1
ATOM 754 N N . GLY A 1 94 ? -5.021 -12.241 62.220 1.00 58.31 94 GLY A N 1
ATOM 755 C CA . GLY A 1 94 ? -6.098 -12.411 61.239 1.00 58.31 94 GLY A CA 1
ATOM 756 C C . GLY A 1 94 ? -6.363 -11.181 60.353 1.00 58.31 94 GLY A C 1
ATOM 757 O O . GLY A 1 94 ? -6.511 -11.329 59.141 1.00 58.31 94 GLY A O 1
ATOM 758 N N . ARG A 1 95 ? -6.331 -9.955 60.904 1.00 56.81 95 ARG A N 1
ATOM 759 C CA . ARG A 1 95 ? -6.516 -8.707 60.126 1.00 56.81 95 ARG A CA 1
ATOM 760 C C . ARG A 1 95 ? -5.359 -8.434 59.168 1.00 56.81 95 ARG A C 1
ATOM 762 O O . ARG A 1 95 ? -5.555 -7.823 58.116 1.00 56.81 95 ARG A O 1
ATOM 769 N N . ILE A 1 96 ? -4.155 -8.884 59.520 1.00 57.44 96 ILE A N 1
ATOM 770 C CA . ILE A 1 96 ? -2.949 -8.713 58.701 1.00 57.44 96 ILE A CA 1
ATOM 771 C C . ILE A 1 96 ? -3.009 -9.638 57.477 1.00 57.44 96 ILE A C 1
ATOM 773 O O . ILE A 1 96 ? -2.726 -9.196 56.361 1.00 57.44 96 ILE A O 1
ATOM 777 N N . MET A 1 97 ? -3.448 -10.891 57.651 1.00 55.94 97 MET A N 1
ATOM 778 C CA . MET A 1 97 ? -3.649 -11.811 56.525 1.00 55.94 97 MET A CA 1
ATOM 779 C C . MET A 1 97 ? -4.747 -11.333 55.572 1.00 55.94 97 MET A C 1
ATOM 781 O O . MET A 1 97 ? -4.543 -11.357 54.360 1.00 55.94 97 MET A O 1
ATOM 785 N N . GLU A 1 98 ? -5.872 -10.839 56.090 1.00 56.41 98 GLU A N 1
ATOM 786 C CA . GLU A 1 98 ? -7.000 -10.389 55.267 1.00 56.41 98 GLU A CA 1
ATOM 787 C C . GLU A 1 98 ? -6.645 -9.151 54.420 1.00 56.41 98 GLU A C 1
ATOM 789 O O . GLU A 1 98 ? -6.921 -9.118 53.220 1.00 56.41 98 GLU A O 1
ATOM 794 N N . ARG A 1 99 ? -5.917 -8.174 54.987 1.00 58.16 99 ARG A N 1
ATOM 795 C CA . ARG A 1 99 ? -5.393 -7.010 54.242 1.00 58.16 99 ARG A CA 1
ATOM 796 C C . ARG A 1 99 ? -4.369 -7.404 53.175 1.00 58.16 99 ARG A C 1
ATOM 798 O O . ARG A 1 99 ? -4.350 -6.805 52.101 1.00 58.16 99 ARG A O 1
ATOM 805 N N . ASN A 1 100 ? -3.524 -8.398 53.443 1.00 58.81 100 ASN A N 1
ATOM 806 C CA . ASN A 1 100 ? -2.515 -8.857 52.488 1.00 58.81 100 ASN A CA 1
ATOM 807 C C . ASN A 1 100 ? -3.124 -9.689 51.353 1.00 58.81 100 ASN A C 1
ATOM 809 O O . ASN A 1 100 ? -2.693 -9.555 50.210 1.00 58.81 100 ASN A O 1
ATOM 813 N N . MET A 1 101 ? -4.153 -10.489 51.641 1.00 58.94 101 MET A N 1
ATOM 814 C CA . MET A 1 101 ? -4.943 -11.187 50.623 1.00 58.94 101 MET A CA 1
ATOM 815 C C . MET A 1 101 ? -5.714 -10.191 49.750 1.00 58.94 101 MET A C 1
ATOM 817 O O . MET A 1 101 ? -5.656 -10.284 48.528 1.00 58.94 101 MET A O 1
ATOM 821 N N . LEU A 1 102 ? -6.355 -9.183 50.349 1.00 51.28 102 LEU A N 1
ATOM 822 C CA . LEU A 1 102 ? -7.100 -8.157 49.615 1.00 51.28 102 LEU A CA 1
ATOM 823 C C . LEU A 1 102 ? -6.186 -7.323 48.703 1.00 51.28 102 LEU A C 1
ATOM 825 O O . LEU A 1 102 ? -6.520 -7.102 47.543 1.00 51.28 102 LEU A O 1
ATOM 829 N N . LYS A 1 103 ? -4.997 -6.929 49.183 1.00 53.84 103 LYS A N 1
ATOM 830 C CA . LYS A 1 103 ? -3.978 -6.257 48.358 1.00 53.84 103 LYS A CA 1
ATOM 831 C C . LYS A 1 103 ? -3.537 -7.135 47.188 1.00 53.84 103 LYS A C 1
ATOM 833 O O . LYS A 1 103 ? -3.534 -6.662 46.062 1.00 53.84 103 LYS A O 1
ATOM 838 N N . LYS A 1 104 ? -3.237 -8.417 47.428 1.00 54.72 104 LYS A N 1
ATOM 839 C CA . LYS A 1 104 ? -2.822 -9.359 46.374 1.00 54.72 104 LYS A CA 1
ATOM 840 C C . LYS A 1 104 ? -3.905 -9.571 45.312 1.00 54.72 104 LYS A C 1
ATOM 842 O O . LYS A 1 104 ? -3.584 -9.578 44.129 1.00 54.72 104 LYS A O 1
ATOM 847 N N . VAL A 1 105 ? -5.170 -9.691 45.715 1.00 57.66 105 VAL A N 1
ATOM 848 C CA . VAL A 1 105 ? -6.307 -9.854 44.791 1.00 57.66 105 VAL A CA 1
ATOM 849 C C . VAL A 1 105 ? -6.539 -8.585 43.967 1.00 57.66 105 VAL A C 1
ATOM 851 O O . VAL A 1 105 ? -6.722 -8.671 42.756 1.00 57.66 105 VAL A O 1
ATOM 854 N N . VAL A 1 106 ? -6.461 -7.404 44.587 1.00 56.44 106 VAL A N 1
ATOM 855 C CA . VAL A 1 106 ? -6.584 -6.115 43.883 1.00 56.44 106 VAL A CA 1
ATOM 856 C C . VAL A 1 106 ? -5.433 -5.915 42.893 1.00 56.44 106 VAL A C 1
ATOM 858 O O . VAL A 1 106 ? -5.671 -5.529 41.752 1.00 56.44 106 VAL A O 1
ATOM 861 N N . THR A 1 107 ? -4.196 -6.236 43.281 1.00 56.19 107 THR A N 1
ATOM 862 C CA . THR A 1 107 ? -3.034 -6.155 42.385 1.00 56.19 107 THR A CA 1
ATOM 863 C C . THR A 1 107 ? -3.138 -7.150 41.225 1.00 56.19 107 THR A C 1
ATOM 865 O O . THR A 1 107 ? -2.860 -6.776 40.090 1.00 56.19 107 THR A O 1
ATOM 868 N N . ALA A 1 108 ? -3.602 -8.381 41.463 1.00 55.56 108 ALA A N 1
ATOM 869 C CA . ALA A 1 108 ? -3.805 -9.373 40.405 1.00 55.56 108 ALA A CA 1
ATOM 870 C C . ALA A 1 108 ? -4.902 -8.958 39.407 1.00 55.56 108 ALA A C 1
ATOM 872 O O . ALA A 1 108 ? -4.719 -9.108 38.202 1.00 55.56 108 ALA A O 1
ATOM 873 N N . ALA A 1 109 ? -6.007 -8.376 39.886 1.00 54.97 109 ALA A N 1
ATOM 874 C CA . ALA A 1 109 ? -7.082 -7.874 39.030 1.00 54.97 109 ALA A CA 1
ATOM 875 C C . ALA A 1 109 ? -6.645 -6.666 38.177 1.00 54.97 109 ALA A C 1
ATOM 877 O O . ALA A 1 109 ? -6.996 -6.584 37.003 1.00 54.97 109 ALA A O 1
ATOM 878 N N . LEU A 1 110 ? -5.833 -5.760 38.736 1.00 52.72 110 LEU A N 1
ATOM 879 C CA . LEU A 1 110 ? -5.226 -4.644 37.998 1.00 52.72 110 LEU A CA 1
ATOM 880 C C . LEU A 1 110 ? -4.251 -5.126 36.914 1.00 52.72 110 LEU A C 1
ATOM 882 O O . LEU A 1 110 ? -4.263 -4.598 35.806 1.00 52.72 110 LEU A O 1
ATOM 886 N N . ILE A 1 111 ? -3.447 -6.154 37.202 1.00 54.09 111 ILE A N 1
ATOM 887 C CA . ILE A 1 111 ? -2.511 -6.740 36.230 1.00 54.09 111 ILE A CA 1
ATOM 888 C C . ILE A 1 111 ? -3.266 -7.484 35.117 1.00 54.09 111 ILE A C 1
ATOM 890 O O . ILE A 1 111 ? -2.908 -7.354 33.947 1.00 54.09 111 ILE A O 1
ATOM 894 N N . ALA A 1 112 ? -4.340 -8.210 35.444 1.00 54.19 112 ALA A N 1
ATOM 895 C CA . ALA A 1 112 ? -5.182 -8.899 34.462 1.00 54.19 112 ALA A CA 1
ATOM 896 C C . ALA A 1 112 ? -5.950 -7.921 33.549 1.00 54.19 112 ALA A C 1
ATOM 898 O O . ALA A 1 112 ? -6.038 -8.133 32.344 1.00 54.19 112 ALA A O 1
ATOM 899 N N . ALA A 1 113 ? -6.453 -6.808 34.094 1.00 52.59 113 ALA A N 1
ATOM 900 C CA . ALA A 1 113 ? -7.106 -5.765 33.300 1.00 52.59 113 ALA A CA 1
ATOM 901 C C . ALA A 1 113 ? -6.118 -5.002 32.396 1.00 52.59 113 ALA A C 1
ATOM 903 O O . ALA A 1 113 ? -6.481 -4.597 31.295 1.00 52.59 113 ALA A O 1
ATOM 904 N N . ALA A 1 114 ? -4.864 -4.838 32.832 1.00 52.38 114 ALA A N 1
ATOM 905 C CA . ALA A 1 114 ? -3.814 -4.193 32.042 1.00 52.38 114 ALA A CA 1
ATOM 906 C C . ALA A 1 114 ? -3.244 -5.091 30.925 1.00 52.38 114 ALA A C 1
ATOM 908 O O . ALA A 1 114 ? -2.717 -4.579 29.942 1.00 52.38 114 ALA A O 1
ATOM 909 N N . SER A 1 115 ? -3.356 -6.418 31.049 1.00 50.88 115 SER A N 1
ATOM 910 C CA . SER A 1 115 ? -2.816 -7.382 30.074 1.00 50.88 115 SER A CA 1
ATOM 911 C C . SER A 1 115 ? -3.773 -7.715 28.921 1.00 50.88 115 SER A C 1
ATOM 913 O O . SER A 1 115 ? -3.361 -8.359 27.962 1.00 50.88 115 SER A O 1
ATOM 915 N N . ALA A 1 116 ? -5.016 -7.223 28.948 1.00 48.12 116 ALA A N 1
ATOM 916 C CA . ALA A 1 116 ? -5.985 -7.414 27.864 1.00 48.12 116 ALA A CA 1
ATOM 917 C C . ALA A 1 116 ? -5.779 -6.478 26.648 1.00 48.12 116 ALA A C 1
ATOM 919 O O . ALA A 1 116 ? -6.514 -6.587 25.672 1.00 48.12 116 ALA A O 1
ATOM 920 N N . ALA A 1 117 ? -4.808 -5.555 26.689 1.00 49.69 117 ALA A N 1
ATOM 921 C CA . ALA A 1 117 ? -4.658 -4.485 25.694 1.00 49.69 117 ALA A CA 1
ATOM 922 C C . ALA A 1 117 ? -3.536 -4.690 24.656 1.00 49.69 117 ALA A C 1
ATOM 924 O O . ALA A 1 117 ? -3.263 -3.779 23.880 1.00 49.69 117 ALA A O 1
ATOM 925 N N . SER A 1 118 ? -2.886 -5.855 24.599 1.00 46.59 118 SER A N 1
ATOM 926 C CA . SER A 1 118 ? -1.873 -6.140 23.570 1.00 46.59 118 SER A CA 1
ATOM 927 C C . SER A 1 118 ? -2.190 -7.431 22.820 1.00 46.59 118 SER A C 1
ATOM 929 O O . SER A 1 118 ? -1.462 -8.420 22.914 1.00 46.59 118 SER A O 1
ATOM 931 N N . ALA A 1 119 ? -3.298 -7.439 22.084 1.00 54.44 119 ALA A N 1
ATOM 932 C CA . ALA A 1 119 ? -3.424 -8.360 20.964 1.00 54.44 119 ALA A CA 1
ATOM 933 C C . ALA A 1 119 ? -2.516 -7.829 19.844 1.00 54.44 119 ALA A C 1
ATOM 935 O O . ALA A 1 119 ? -2.666 -6.679 19.438 1.00 54.44 119 ALA A O 1
ATOM 936 N N . ASN A 1 120 ? -1.557 -8.633 19.370 1.00 60.72 120 ASN A N 1
ATOM 937 C CA . ASN A 1 120 ? -0.881 -8.334 18.107 1.00 60.72 120 ASN A CA 1
ATOM 938 C C . ASN A 1 120 ? -1.968 -8.294 17.027 1.00 60.72 120 ASN A C 1
ATOM 940 O O . ASN A 1 120 ? -2.596 -9.322 16.767 1.00 60.72 120 ASN A O 1
ATOM 944 N N . ALA A 1 121 ? -2.237 -7.115 16.466 1.00 71.06 121 ALA A N 1
ATOM 945 C CA . ALA A 1 121 ? -3.219 -6.969 15.402 1.00 71.06 121 ALA A CA 1
ATOM 946 C C . ALA A 1 121 ? -2.790 -7.824 14.201 1.00 71.06 121 ALA A C 1
ATOM 948 O O . ALA A 1 121 ? -1.606 -7.884 13.856 1.00 71.06 121 ALA A O 1
ATOM 949 N N . ALA A 1 122 ? -3.744 -8.527 13.590 1.00 87.44 122 ALA A N 1
ATOM 950 C CA . ALA A 1 122 ? -3.465 -9.331 12.410 1.00 87.44 122 ALA A CA 1
ATOM 951 C C . ALA A 1 122 ? -2.967 -8.426 11.273 1.00 87.44 122 ALA A C 1
ATOM 953 O O . ALA A 1 122 ? -3.473 -7.319 11.090 1.00 87.44 122 ALA A O 1
ATOM 954 N N . VAL A 1 123 ? -1.979 -8.895 10.506 1.00 93.56 123 VAL A N 1
ATOM 955 C CA . VAL A 1 123 ? -1.568 -8.205 9.279 1.00 93.56 123 VAL A CA 1
ATOM 956 C C . VAL A 1 123 ? -2.593 -8.524 8.199 1.00 93.56 123 VAL A C 1
ATOM 958 O O . VAL A 1 123 ? -2.782 -9.684 7.837 1.00 93.56 123 VAL A O 1
ATOM 961 N N . ILE A 1 124 ? -3.236 -7.488 7.682 1.00 97.12 124 ILE A N 1
ATOM 962 C CA . ILE A 1 124 ? -4.139 -7.553 6.543 1.00 97.12 124 ILE A CA 1
ATOM 963 C C . ILE A 1 124 ? -3.360 -7.082 5.325 1.00 97.12 124 ILE A C 1
ATOM 965 O O . ILE A 1 124 ? -2.892 -5.943 5.271 1.00 97.12 124 ILE A O 1
ATOM 969 N N . TYR A 1 125 ? -3.211 -7.971 4.353 1.00 98.19 125 TYR A N 1
ATOM 970 C CA . TYR A 1 125 ? -2.584 -7.654 3.079 1.00 98.19 125 TYR A CA 1
ATOM 971 C C . TYR A 1 125 ? -3.583 -6.996 2.126 1.00 98.19 125 TYR A C 1
ATOM 973 O O . TYR A 1 125 ? -4.794 -7.232 2.201 1.00 98.19 125 TYR A O 1
ATOM 981 N N . ALA A 1 126 ? -3.069 -6.177 1.210 1.00 98.44 126 ALA A N 1
ATOM 982 C CA . ALA A 1 126 ? -3.850 -5.680 0.089 1.00 98.44 126 ALA A CA 1
ATOM 983 C C . ALA A 1 126 ? -4.467 -6.861 -0.676 1.00 98.44 126 ALA A C 1
ATOM 985 O O . ALA A 1 126 ? -3.776 -7.813 -1.029 1.00 98.44 126 ALA A O 1
ATOM 986 N N . SER A 1 127 ? -5.770 -6.803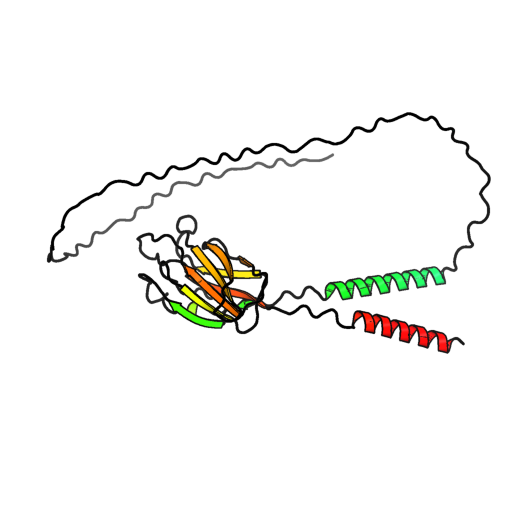 -0.933 1.00 98.19 127 SER A N 1
ATOM 987 C CA . SER A 1 127 ? -6.542 -7.917 -1.503 1.00 98.19 127 SER A CA 1
ATOM 988 C C . SER A 1 127 ? -7.128 -7.607 -2.876 1.00 98.19 127 SER A C 1
ATOM 990 O O . SER A 1 127 ? -7.729 -8.473 -3.507 1.00 98.19 127 SER A O 1
ATOM 992 N N . SER A 1 128 ? -6.978 -6.371 -3.352 1.00 98.50 128 SER A N 1
ATOM 993 C CA . SER A 1 128 ? -7.506 -5.957 -4.648 1.00 98.50 128 SER A CA 1
ATOM 994 C C . SER A 1 128 ? -6.656 -4.874 -5.298 1.00 98.50 128 SER A C 1
ATOM 996 O O . SER A 1 128 ? -6.022 -4.060 -4.625 1.00 98.50 128 SER A O 1
ATOM 998 N N . VAL A 1 129 ? -6.698 -4.841 -6.628 1.00 98.62 129 VAL A N 1
ATOM 999 C CA . VAL A 1 129 ? -6.160 -3.749 -7.438 1.00 98.62 129 VAL A CA 1
ATOM 1000 C C . VAL A 1 129 ? -7.324 -2.869 -7.871 1.00 98.62 129 VAL A C 1
ATOM 1002 O O . VAL A 1 129 ? -8.184 -3.297 -8.637 1.00 98.62 129 VAL A O 1
ATOM 1005 N N . VAL A 1 130 ? -7.342 -1.625 -7.402 1.00 98.56 130 VAL A N 1
ATOM 1006 C CA . VAL A 1 130 ? -8.348 -0.628 -7.792 1.00 98.56 130 VAL A CA 1
ATOM 1007 C C . VAL A 1 130 ? -7.992 -0.009 -9.139 1.00 98.56 130 VAL A C 1
ATOM 1009 O O . VAL A 1 130 ? -8.852 0.196 -9.991 1.00 98.56 130 VAL A O 1
ATOM 1012 N N . SER A 1 131 ? -6.712 0.304 -9.344 1.00 98.50 131 SER A N 1
ATOM 1013 C CA . SER A 1 131 ? -6.202 0.760 -10.636 1.00 98.50 131 SER A CA 1
ATOM 1014 C C . SER A 1 131 ? -4.701 0.529 -10.732 1.00 98.50 131 SER A C 1
ATOM 1016 O O . SER A 1 131 ? -4.008 0.585 -9.723 1.00 98.50 131 SER A O 1
ATOM 1018 N N . ALA A 1 132 ? -4.194 0.310 -11.941 1.00 98.19 132 ALA A N 1
ATOM 1019 C CA . ALA A 1 132 ? -2.767 0.203 -12.213 1.00 98.19 132 ALA A CA 1
ATOM 1020 C C . ALA A 1 132 ? -2.441 0.953 -13.507 1.00 98.19 132 ALA A C 1
ATOM 1022 O O . ALA A 1 132 ? -3.161 0.848 -14.502 1.00 98.19 132 ALA A O 1
ATOM 1023 N N . LYS A 1 133 ? -1.372 1.745 -13.483 1.00 97.75 133 LYS A N 1
ATOM 1024 C CA . LYS A 1 133 ? -0.864 2.517 -14.617 1.00 97.75 133 LYS A CA 1
ATOM 1025 C C . LYS A 1 133 ? 0.634 2.288 -14.727 1.00 97.75 133 LYS A C 1
ATOM 1027 O O . LYS A 1 133 ? 1.427 3.077 -14.220 1.00 97.75 133 LYS A O 1
ATOM 1032 N N . GLN A 1 134 ? 1.001 1.196 -15.388 1.00 96.44 134 GLN A N 1
ATOM 1033 C CA . GLN A 1 134 ? 2.395 0.897 -15.687 1.00 96.44 134 GLN A CA 1
ATOM 1034 C C . GLN A 1 134 ? 2.981 1.926 -16.662 1.00 96.44 134 GLN A C 1
ATOM 1036 O O . GLN A 1 134 ? 2.276 2.395 -17.563 1.00 96.44 134 GLN A O 1
ATOM 1041 N N . LYS A 1 135 ? 4.264 2.273 -16.515 1.00 94.56 135 LYS A N 1
ATOM 1042 C CA . LYS A 1 135 ? 4.926 3.242 -17.401 1.00 94.56 135 LYS A CA 1
ATOM 1043 C C . LYS A 1 135 ? 6.327 2.816 -17.830 1.00 94.56 135 LYS A C 1
ATOM 1045 O O . LYS A 1 135 ? 7.096 2.260 -17.067 1.00 94.56 135 LYS A O 1
ATOM 1050 N N . GLY A 1 136 ? 6.700 3.144 -19.064 1.00 88.19 136 GLY A N 1
ATOM 1051 C CA . GLY A 1 136 ? 7.989 2.723 -19.611 1.00 88.19 136 GLY A CA 1
ATOM 1052 C C . GLY A 1 136 ? 7.985 1.245 -20.000 1.00 88.19 136 GLY A C 1
ATOM 1053 O O . GLY A 1 136 ? 6.929 0.640 -20.169 1.00 88.19 136 GLY A O 1
ATOM 1054 N N . TYR A 1 137 ? 9.174 0.690 -20.224 1.00 88.56 137 TYR A N 1
ATOM 1055 C CA . TYR A 1 137 ? 9.311 -0.719 -20.575 1.00 88.56 137 TYR A CA 1
ATOM 1056 C C . TYR A 1 137 ? 9.375 -1.567 -19.306 1.00 88.56 137 TYR A C 1
ATOM 1058 O O . TYR A 1 137 ? 10.281 -1.384 -18.499 1.00 88.56 137 TYR A O 1
ATOM 1066 N N . VAL A 1 138 ? 8.457 -2.523 -19.195 1.00 91.44 138 VAL A N 1
ATOM 1067 C CA . VAL A 1 138 ? 8.440 -3.568 -18.170 1.00 91.44 138 VAL A CA 1
ATOM 1068 C C . VAL A 1 138 ? 8.362 -4.919 -18.872 1.00 91.44 138 VAL A C 1
ATOM 1070 O O . VAL A 1 138 ? 7.690 -5.060 -19.897 1.00 91.44 138 VAL A O 1
ATOM 1073 N N . ALA A 1 139 ? 9.075 -5.920 -18.355 1.00 90.25 139 ALA A N 1
ATOM 1074 C CA . ALA A 1 139 ? 8.998 -7.269 -18.910 1.00 90.25 139 ALA A CA 1
ATOM 1075 C C . ALA A 1 139 ? 7.587 -7.855 -18.682 1.00 90.25 139 ALA A C 1
ATOM 1077 O O . ALA A 1 139 ? 7.110 -7.784 -17.553 1.00 90.25 139 ALA A O 1
ATOM 1078 N N . PRO A 1 140 ? 6.947 -8.512 -19.674 1.00 93.06 140 PRO A N 1
ATOM 1079 C CA . PRO A 1 140 ? 5.552 -8.961 -19.557 1.00 93.06 140 PRO A CA 1
ATOM 1080 C C . PRO A 1 140 ? 5.231 -9.819 -18.324 1.00 93.06 140 PRO A C 1
ATOM 1082 O O . PRO A 1 140 ? 4.134 -9.728 -17.783 1.00 93.06 140 PRO A O 1
ATOM 1085 N N . VAL A 1 141 ? 6.193 -10.618 -17.849 1.00 92.25 141 VAL A N 1
ATOM 1086 C CA . VAL A 1 141 ? 6.045 -11.452 -16.641 1.00 92.25 141 VAL A CA 1
ATOM 1087 C C . VAL A 1 141 ? 5.844 -10.632 -15.355 1.00 92.25 141 VAL A C 1
ATOM 1089 O O . VAL A 1 141 ? 5.293 -11.146 -14.393 1.00 92.25 141 VAL A O 1
ATOM 1092 N N . ARG A 1 142 ? 6.222 -9.347 -15.358 1.00 93.75 142 ARG A N 1
ATOM 1093 C CA . ARG A 1 142 ? 6.126 -8.397 -14.232 1.00 93.75 142 ARG A CA 1
ATOM 1094 C C . ARG A 1 142 ? 5.028 -7.347 -14.427 1.00 93.75 142 ARG A C 1
ATOM 109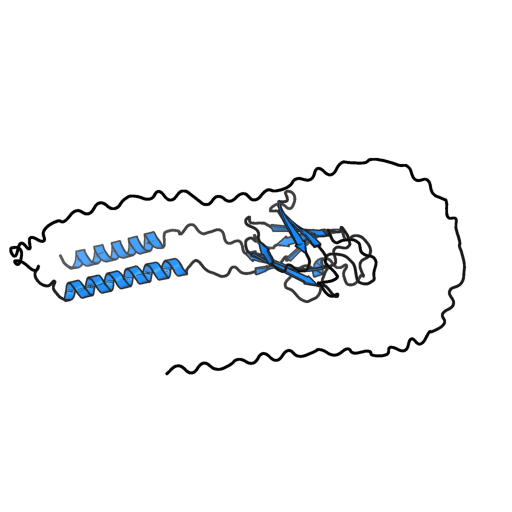6 O O . ARG A 1 142 ? 4.969 -6.355 -13.707 1.00 93.75 142 ARG A O 1
ATOM 1103 N N . SER A 1 143 ? 4.170 -7.536 -15.432 1.00 96.12 143 SER A N 1
ATOM 1104 C CA . SER A 1 143 ? 3.099 -6.598 -15.796 1.00 96.12 143 SER A CA 1
ATOM 1105 C C . SER A 1 143 ? 1.717 -7.016 -15.296 1.00 96.12 143 SER A C 1
ATOM 1107 O O . SER A 1 143 ? 0.741 -6.332 -15.597 1.00 96.12 143 SER A O 1
ATOM 1109 N N . ASN A 1 144 ? 1.603 -8.114 -14.540 1.00 97.50 144 ASN A N 1
ATOM 1110 C CA . ASN A 1 144 ? 0.341 -8.516 -13.923 1.00 97.50 144 ASN A CA 1
ATOM 1111 C C . ASN A 1 144 ? 0.148 -7.789 -12.579 1.00 97.50 144 ASN A C 1
ATOM 1113 O O . ASN A 1 144 ? 0.818 -8.152 -11.616 1.00 97.50 144 ASN A O 1
ATOM 1117 N N . PRO A 1 145 ? -0.774 -6.816 -12.457 1.00 97.94 145 PRO A N 1
ATOM 1118 C CA . PRO A 1 145 ? -0.924 -6.046 -11.223 1.00 97.94 145 PRO A CA 1
ATOM 1119 C C . PRO A 1 145 ? -1.480 -6.863 -10.051 1.00 97.94 145 PRO A C 1
ATOM 1121 O O . PRO A 1 145 ? -1.312 -6.463 -8.905 1.00 97.94 145 PRO A O 1
ATOM 1124 N N . ILE A 1 146 ? -2.118 -8.011 -10.309 1.00 98.12 146 ILE A N 1
ATOM 1125 C CA . ILE A 1 146 ? -2.610 -8.905 -9.248 1.00 98.12 146 ILE A CA 1
ATOM 1126 C C . ILE A 1 146 ? -1.451 -9.513 -8.444 1.00 98.12 146 ILE A C 1
ATOM 1128 O O . ILE A 1 146 ? -1.637 -9.854 -7.281 1.00 98.12 146 ILE A O 1
ATOM 1132 N N . ALA A 1 147 ? -0.245 -9.569 -9.018 1.00 97.38 147 ALA A N 1
ATOM 1133 C CA . ALA A 1 147 ? 0.962 -10.023 -8.332 1.00 97.38 147 ALA A CA 1
ATOM 1134 C C . ALA A 1 147 ? 1.438 -9.088 -7.201 1.00 97.38 147 ALA A C 1
ATOM 1136 O O . ALA A 1 147 ? 2.422 -9.413 -6.565 1.00 97.38 147 ALA A O 1
ATOM 1137 N N . ALA A 1 148 ? 0.782 -7.942 -6.977 1.00 97.56 148 ALA A N 1
ATOM 1138 C CA . ALA A 1 148 ? 1.038 -7.049 -5.839 1.00 97.56 148 ALA A CA 1
ATOM 1139 C C . ALA A 1 148 ? 0.053 -7.254 -4.665 1.00 97.56 148 ALA A C 1
ATOM 1141 O O . ALA A 1 148 ? -0.084 -6.380 -3.802 1.00 97.56 148 ALA A O 1
ATOM 1142 N N . THR A 1 149 ? -0.744 -8.327 -4.692 1.00 97.69 149 THR A N 1
ATOM 1143 C CA . THR A 1 149 ? -1.823 -8.581 -3.724 1.00 97.69 149 THR A CA 1
ATOM 1144 C C . THR A 1 149 ? -1.630 -9.915 -3.022 1.00 97.69 149 THR A C 1
ATOM 1146 O O . THR A 1 149 ? -1.064 -10.842 -3.589 1.00 97.69 149 THR A O 1
ATOM 1149 N N . GLY A 1 150 ? -2.169 -10.031 -1.810 1.00 97.31 150 GLY A N 1
ATOM 1150 C CA . GLY A 1 150 ? -1.957 -11.193 -0.955 1.00 97.31 150 GLY A CA 1
ATOM 1151 C C . GLY A 1 150 ? -0.689 -11.081 -0.110 1.00 97.31 150 GLY A C 1
ATOM 1152 O O . GLY A 1 150 ? -0.090 -10.011 0.004 1.00 97.31 150 GLY A O 1
ATOM 1153 N N . ALA A 1 151 ? -0.356 -12.186 0.554 1.00 96.00 151 ALA A N 1
ATOM 1154 C CA . ALA A 1 151 ? 0.906 -12.323 1.272 1.00 96.00 151 ALA A CA 1
ATOM 1155 C C . ALA A 1 151 ? 2.053 -12.543 0.283 1.00 96.00 151 ALA A C 1
ATOM 1157 O O . ALA A 1 151 ? 1.815 -12.969 -0.844 1.00 96.00 151 ALA A O 1
ATOM 1158 N N . GLU A 1 152 ? 3.274 -12.281 0.736 1.00 95.19 152 GLU A N 1
ATOM 1159 C CA . GLU A 1 152 ? 4.466 -12.404 -0.090 1.00 95.19 152 GLU A CA 1
ATOM 1160 C C . GLU A 1 152 ? 4.645 -13.826 -0.641 1.00 95.19 152 GLU A C 1
ATOM 1162 O O . GLU A 1 152 ? 4.617 -14.810 0.106 1.00 95.19 152 GLU A O 1
ATOM 1167 N N . ASP A 1 153 ? 4.832 -13.937 -1.954 1.00 94.06 153 ASP A N 1
ATOM 1168 C CA . ASP A 1 153 ? 5.055 -15.217 -2.638 1.00 94.06 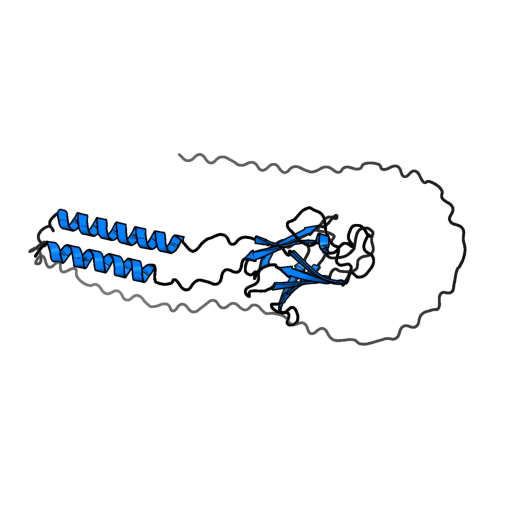153 ASP A CA 1
ATOM 1169 C C . ASP A 1 153 ? 6.230 -15.178 -3.633 1.00 94.06 153 ASP A C 1
ATOM 1171 O O . ASP A 1 153 ? 6.572 -16.194 -4.247 1.00 94.06 153 ASP A O 1
ATOM 1175 N N . GLY A 1 154 ? 6.896 -14.024 -3.751 1.00 91.56 154 GLY A N 1
ATOM 1176 C CA . GLY A 1 154 ? 7.999 -13.782 -4.674 1.00 91.56 154 GLY A CA 1
ATOM 1177 C C . GLY A 1 154 ? 7.563 -13.459 -6.106 1.00 91.56 154 GLY A C 1
ATOM 1178 O O . GLY A 1 154 ? 8.416 -13.126 -6.934 1.00 91.56 154 GLY A O 1
ATOM 1179 N N . SER A 1 155 ? 6.268 -13.538 -6.421 1.00 93.88 155 SER A N 1
ATOM 1180 C CA . SER A 1 155 ? 5.688 -12.905 -7.601 1.00 93.88 155 SER A CA 1
ATOM 1181 C C . SER A 1 155 ? 5.539 -11.412 -7.329 1.00 93.88 155 SER A C 1
ATOM 1183 O O . SER A 1 155 ? 5.310 -10.992 -6.206 1.00 93.88 155 SER A O 1
ATOM 1185 N N . PHE A 1 156 ? 5.700 -10.578 -8.353 1.00 95.62 156 PHE A N 1
ATOM 1186 C CA . PHE A 1 156 ? 5.637 -9.135 -8.153 1.00 95.62 156 PHE A CA 1
ATOM 1187 C C . PHE A 1 156 ? 5.168 -8.389 -9.393 1.00 95.62 156 PHE A C 1
ATOM 1189 O O . PHE A 1 156 ? 5.279 -8.856 -10.533 1.00 95.62 156 PHE A O 1
ATOM 1196 N N . TYR A 1 157 ? 4.657 -7.190 -9.151 1.00 97.12 157 TYR A N 1
ATOM 1197 C CA . TYR A 1 157 ? 4.298 -6.218 -10.166 1.00 97.12 157 TYR A CA 1
ATOM 1198 C C . TYR A 1 157 ? 5.291 -5.059 -10.160 1.00 97.12 157 TYR A C 1
ATOM 1200 O O . TYR A 1 157 ? 5.451 -4.373 -9.150 1.00 97.12 157 TYR A O 1
ATOM 1208 N N . SER A 1 158 ? 5.909 -4.804 -11.311 1.00 95.94 158 SER A N 1
ATOM 1209 C CA . SER A 1 158 ? 6.767 -3.634 -11.487 1.00 95.94 158 SER A CA 1
ATOM 1210 C C . SER A 1 158 ? 5.931 -2.428 -11.888 1.00 95.94 158 SER A C 1
ATOM 1212 O O . SER A 1 158 ? 5.159 -2.488 -12.853 1.00 95.94 158 SER A O 1
ATOM 1214 N N . LEU A 1 159 ? 6.075 -1.307 -11.182 1.00 96.94 159 LEU A N 1
ATOM 1215 C CA . LEU A 1 159 ? 5.327 -0.094 -11.510 1.00 96.94 159 LEU A CA 1
ATOM 1216 C C . LEU A 1 159 ? 5.711 0.471 -12.877 1.00 96.94 159 LEU A C 1
ATOM 1218 O O . LEU A 1 159 ? 4.884 1.120 -13.525 1.00 96.94 159 LEU A O 1
ATOM 1222 N N . GLY A 1 160 ? 6.933 0.230 -13.345 1.00 94.62 160 GLY A N 1
ATOM 1223 C CA . GLY A 1 160 ? 7.463 1.006 -14.449 1.00 94.62 160 GLY A CA 1
ATOM 1224 C C . GLY A 1 160 ? 7.931 2.392 -13.984 1.00 94.62 160 GLY A C 1
ATOM 1225 O O . GLY A 1 160 ? 7.340 2.989 -13.081 1.00 94.62 160 GLY A O 1
ATOM 1226 N N . PHE A 1 161 ? 8.946 2.959 -14.641 1.00 94.44 161 PHE A N 1
ATOM 1227 C CA . PHE A 1 161 ? 9.460 4.288 -14.297 1.00 94.44 161 PHE A CA 1
ATOM 1228 C C . PHE A 1 161 ? 8.387 5.387 -14.389 1.00 94.44 161 PHE A C 1
ATOM 1230 O O . PHE A 1 161 ? 7.943 5.773 -15.481 1.00 94.44 161 PHE A O 1
ATOM 1237 N N . GLY A 1 162 ? 8.009 5.940 -13.236 1.00 95.31 162 GLY A N 1
ATOM 1238 C CA . GLY A 1 162 ? 6.933 6.916 -13.069 1.00 95.31 162 GLY A CA 1
ATOM 1239 C C . GLY A 1 162 ? 5.521 6.347 -13.236 1.00 95.31 162 GLY A C 1
ATOM 1240 O O . GLY A 1 162 ? 4.610 7.103 -13.593 1.00 95.31 162 GLY A O 1
ATOM 1241 N N . GLY A 1 163 ? 5.349 5.032 -13.095 1.00 97.88 163 GLY A N 1
ATOM 1242 C CA . GLY A 1 163 ? 4.049 4.371 -13.047 1.00 97.88 163 GLY A CA 1
ATOM 1243 C C . GLY A 1 163 ? 3.432 4.387 -11.650 1.00 97.88 163 GLY A C 1
ATOM 1244 O O . GLY A 1 163 ? 4.007 4.908 -10.695 1.00 97.88 163 GLY A O 1
ATOM 1245 N N . SER A 1 164 ? 2.221 3.849 -11.528 1.00 98.50 164 SER A N 1
ATOM 1246 C CA . SER A 1 164 ? 1.508 3.812 -10.251 1.00 98.50 164 SER A CA 1
ATOM 1247 C C . SER A 1 164 ? 0.523 2.658 -10.130 1.00 98.50 164 SER A C 1
ATOM 1249 O O . SER A 1 164 ? 0.063 2.090 -11.123 1.00 98.50 164 SER A O 1
ATOM 1251 N N . ILE A 1 165 ? 0.172 2.331 -8.890 1.00 98.81 165 ILE A N 1
ATOM 1252 C CA . ILE A 1 165 ? -0.886 1.383 -8.548 1.00 98.81 165 ILE A CA 1
ATOM 1253 C C . ILE A 1 165 ? -1.697 1.910 -7.366 1.00 98.81 165 ILE A C 1
ATOM 1255 O O . ILE A 1 165 ? -1.178 2.607 -6.495 1.00 98.81 165 ILE A O 1
ATOM 1259 N N . VAL A 1 166 ? -2.984 1.579 -7.345 1.00 98.81 166 VAL A N 1
ATOM 1260 C CA . VAL A 1 166 ? -3.861 1.746 -6.191 1.00 98.81 166 VAL A CA 1
ATOM 1261 C C . VAL A 1 166 ? -4.345 0.371 -5.766 1.00 98.81 166 VAL A C 1
ATOM 1263 O O . VAL A 1 166 ? -5.017 -0.320 -6.533 1.00 98.81 166 VAL A O 1
ATOM 1266 N N . LEU A 1 167 ? -4.014 0.009 -4.536 1.00 98.81 167 LEU A N 1
ATOM 1267 C CA . LEU A 1 167 ? -4.382 -1.229 -3.872 1.00 98.81 167 LEU A CA 1
ATOM 1268 C C . LEU A 1 167 ? -5.520 -0.978 -2.881 1.00 98.81 167 LEU A C 1
ATOM 1270 O O . LEU A 1 167 ? -5.596 0.093 -2.274 1.00 98.81 167 LEU A O 1
ATOM 1274 N N . GLY A 1 168 ? -6.397 -1.964 -2.722 1.00 98.62 168 GLY A N 1
ATOM 1275 C CA . GLY A 1 168 ? -7.502 -1.951 -1.767 1.00 98.62 168 GLY A CA 1
ATOM 1276 C C . GLY A 1 168 ? -7.351 -3.034 -0.702 1.00 98.62 168 GLY A C 1
ATOM 1277 O O . GLY A 1 168 ? -6.927 -4.153 -0.999 1.00 98.62 168 GLY A O 1
ATOM 1278 N N . PHE A 1 169 ? -7.739 -2.702 0.526 1.00 98.56 169 PHE A N 1
ATOM 1279 C CA . PHE A 1 169 ? -7.813 -3.622 1.660 1.00 98.56 169 PHE A CA 1
ATOM 1280 C C . PHE A 1 169 ? -9.260 -4.073 1.887 1.00 98.56 169 PHE A C 1
ATOM 1282 O O . PHE A 1 169 ? -10.208 -3.334 1.621 1.00 98.56 169 PHE A O 1
ATOM 1289 N N . SER A 1 170 ? -9.434 -5.298 2.385 1.00 96.81 170 SER A N 1
ATOM 1290 C CA . SER A 1 170 ? -10.759 -5.881 2.655 1.00 96.81 170 SER A CA 1
ATOM 1291 C C . SER A 1 170 ? -11.388 -5.378 3.957 1.00 96.81 170 SER A C 1
ATOM 1293 O O . SER A 1 170 ? -12.589 -5.534 4.163 1.00 96.81 170 SER A O 1
ATOM 1295 N N . SER A 1 171 ? -10.583 -4.789 4.838 1.00 95.81 171 SER A N 1
ATOM 1296 C CA . SER A 1 171 ? -10.995 -4.165 6.092 1.00 95.81 171 SER A CA 1
ATOM 1297 C C . SER A 1 171 ? -10.174 -2.899 6.332 1.00 95.81 171 SER A C 1
ATOM 1299 O O . SER A 1 171 ? -9.184 -2.645 5.641 1.00 95.81 171 SER A O 1
ATOM 1301 N N . LEU A 1 172 ? -10.609 -2.075 7.289 1.00 96.50 172 LEU A N 1
ATOM 1302 C CA . LEU A 1 172 ? -9.834 -0.912 7.704 1.00 96.50 172 LEU A CA 1
ATOM 1303 C C . LEU A 1 172 ? -8.507 -1.366 8.301 1.00 96.50 172 LEU A C 1
ATOM 1305 O O . LEU A 1 172 ? -8.469 -2.234 9.171 1.00 96.50 172 LEU A O 1
ATOM 1309 N N . VAL A 1 173 ? -7.435 -0.717 7.870 1.00 97.25 173 VAL A N 1
ATOM 1310 C CA . VAL A 1 173 ? -6.079 -0.971 8.353 1.00 97.25 173 VAL A CA 1
ATOM 1311 C C . VAL A 1 173 ? -5.432 0.319 8.837 1.00 97.25 173 VAL A C 1
ATOM 1313 O O . VAL A 1 173 ? -5.825 1.415 8.429 1.00 97.25 173 VAL A O 1
ATOM 1316 N N . SER A 1 174 ? -4.459 0.210 9.736 1.00 95.38 174 SER A N 1
ATOM 1317 C CA . SER A 1 174 ? -3.692 1.342 10.269 1.00 95.38 174 SER A CA 1
ATOM 1318 C C . SER A 1 174 ? -2.375 0.852 10.880 1.00 95.38 174 SER A C 1
ATOM 1320 O O . SER A 1 174 ? -2.018 -0.308 10.717 1.00 95.38 174 SER A O 1
ATOM 1322 N N . GLY A 1 175 ? -1.658 1.712 11.600 1.00 93.69 175 GLY A N 1
ATOM 1323 C CA . GLY A 1 175 ? -0.541 1.282 12.432 1.00 93.69 175 GLY A CA 1
ATOM 1324 C C . GLY A 1 175 ? 0.668 0.858 11.610 1.00 93.69 175 GLY A C 1
ATOM 1325 O O . GLY A 1 175 ? 1.000 1.502 10.608 1.00 93.69 175 GLY A O 1
ATOM 1326 N N . ALA A 1 176 ? 1.360 -0.184 12.071 1.00 94.00 176 ALA A N 1
ATOM 1327 C CA . ALA A 1 176 ? 2.553 -0.681 11.401 1.00 94.00 176 ALA A CA 1
ATOM 1328 C C . ALA A 1 176 ? 2.197 -1.402 10.092 1.00 94.00 176 ALA A C 1
ATOM 1330 O O . ALA A 1 176 ? 1.280 -2.218 10.029 1.00 94.00 176 ALA A O 1
ATOM 1331 N N . GLY A 1 177 ? 2.961 -1.104 9.046 1.00 93.75 177 GLY A N 1
ATOM 1332 C CA . GLY A 1 177 ? 2.878 -1.745 7.742 1.00 93.75 177 GLY A CA 1
ATOM 1333 C C . GLY A 1 177 ? 4.155 -2.495 7.393 1.00 93.75 177 GLY A C 1
ATOM 1334 O O . GLY A 1 177 ? 5.248 -2.120 7.825 1.00 93.75 177 GLY A O 1
ATOM 1335 N N . LYS A 1 178 ? 4.015 -3.539 6.580 1.00 94.00 178 LYS A N 1
ATOM 1336 C CA . LYS A 1 178 ? 5.099 -4.300 5.961 1.00 94.00 178 LYS A CA 1
ATOM 1337 C C . LYS A 1 178 ? 5.036 -4.122 4.452 1.00 94.00 178 LYS A C 1
ATOM 1339 O O . LYS A 1 178 ? 3.958 -4.218 3.866 1.00 94.00 178 LYS A O 1
ATOM 1344 N N . VAL A 1 179 ? 6.193 -3.883 3.848 1.00 94.94 179 VAL A N 1
ATOM 1345 C CA . VAL A 1 179 ? 6.363 -3.790 2.397 1.00 94.94 179 VAL A CA 1
ATOM 1346 C C . VAL A 1 179 ? 7.344 -4.867 1.971 1.00 94.94 179 VAL A C 1
ATOM 1348 O O . VAL A 1 179 ? 8.481 -4.906 2.446 1.00 94.94 179 VAL A O 1
ATOM 1351 N N . PHE A 1 180 ? 6.883 -5.726 1.076 1.00 93.50 180 PHE A N 1
ATOM 1352 C CA . PHE A 1 180 ? 7.680 -6.722 0.390 1.00 93.50 180 PHE A CA 1
ATOM 1353 C C . PHE A 1 180 ? 7.913 -6.207 -1.022 1.00 93.50 180 PHE A C 1
ATOM 1355 O O . PHE A 1 180 ? 7.030 -6.208 -1.879 1.00 93.50 180 PHE A O 1
ATOM 1362 N N . GLU A 1 181 ? 9.111 -5.677 -1.203 1.00 89.25 181 GLU A N 1
ATOM 1363 C CA . GLU A 1 181 ? 9.639 -5.215 -2.477 1.00 89.25 181 GLU A CA 1
ATOM 1364 C C . GLU A 1 181 ? 10.659 -6.256 -2.956 1.00 89.25 181 GLU A C 1
ATOM 1366 O O . GLU A 1 181 ? 11.402 -6.823 -2.139 1.00 89.25 181 GLU A O 1
ATOM 1371 N N . VAL A 1 182 ? 10.684 -6.519 -4.265 1.00 84.31 182 VAL A N 1
ATOM 1372 C CA . VAL A 1 182 ? 11.573 -7.517 -4.876 1.00 84.31 182 VAL A CA 1
ATOM 1373 C C . VAL A 1 182 ? 12.563 -6.840 -5.813 1.00 84.31 182 VAL A C 1
ATOM 1375 O O . VAL A 1 182 ? 12.277 -6.611 -6.979 1.00 84.31 182 VAL A O 1
ATOM 1378 N N . THR A 1 183 ? 13.789 -6.631 -5.334 1.00 81.19 183 THR A N 1
ATOM 1379 C CA . THR A 1 183 ? 14.891 -6.168 -6.184 1.00 81.19 183 THR A CA 1
ATOM 1380 C C . THR A 1 183 ? 15.752 -7.346 -6.645 1.00 81.19 183 THR A C 1
ATOM 1382 O O . THR A 1 183 ? 16.407 -8.003 -5.836 1.00 81.19 183 THR A O 1
ATOM 1385 N N . ASN A 1 184 ? 15.853 -7.573 -7.958 1.00 71.00 184 ASN A N 1
ATOM 1386 C CA . ASN A 1 184 ? 16.718 -8.624 -8.532 1.00 71.00 184 ASN A CA 1
ATOM 1387 C C . ASN A 1 184 ? 18.197 -8.212 -8.698 1.00 71.00 184 ASN A C 1
ATOM 1389 O O . ASN A 1 184 ? 19.008 -8.963 -9.244 1.00 71.00 184 ASN A O 1
ATOM 1393 N N . LEU A 1 185 ? 18.559 -7.009 -8.251 1.00 71.69 185 LEU A N 1
ATOM 1394 C CA . LEU A 1 185 ? 19.901 -6.434 -8.330 1.00 71.69 185 LEU A CA 1
ATOM 1395 C C . LEU A 1 185 ? 20.397 -6.020 -6.934 1.00 71.69 185 LEU A C 1
ATOM 1397 O O . LEU A 1 185 ? 19.586 -5.811 -6.032 1.00 71.69 185 LEU A O 1
ATOM 1401 N N . PRO A 1 186 ? 21.720 -5.854 -6.729 1.00 72.38 186 PRO A N 1
ATOM 1402 C CA . PRO A 1 186 ? 22.245 -5.383 -5.452 1.00 72.38 186 PRO A CA 1
ATOM 1403 C C . PRO A 1 186 ? 21.654 -4.018 -5.061 1.00 72.38 186 PRO A C 1
ATOM 1405 O O . PRO A 1 186 ? 21.944 -3.000 -5.703 1.00 72.38 186 PRO A O 1
ATOM 1408 N N . ARG A 1 187 ? 20.882 -3.998 -3.965 1.00 72.50 187 ARG A N 1
ATOM 1409 C CA . ARG A 1 187 ? 20.165 -2.821 -3.425 1.00 72.50 187 ARG A CA 1
ATOM 1410 C C . ARG A 1 187 ? 21.058 -1.629 -3.061 1.00 72.50 187 ARG A C 1
ATOM 1412 O O . ARG A 1 187 ? 20.563 -0.526 -2.861 1.00 72.50 187 ARG A O 1
ATOM 1419 N N . GLU A 1 188 ? 22.373 -1.820 -2.981 1.00 70.38 188 GLU A N 1
ATOM 1420 C CA . GLU A 1 188 ? 23.332 -0.730 -2.741 1.00 70.38 188 GLU A CA 1
ATOM 1421 C C . GLU A 1 188 ? 23.658 0.085 -3.999 1.00 70.38 188 GLU A C 1
ATOM 1423 O O . GLU A 1 188 ? 24.095 1.229 -3.914 1.00 70.38 188 GLU A O 1
ATOM 1428 N N . THR A 1 189 ? 23.436 -0.493 -5.180 1.00 74.75 189 THR A N 1
ATOM 1429 C CA . THR A 1 189 ? 23.741 0.144 -6.475 1.00 74.75 189 THR A CA 1
ATOM 1430 C C . THR A 1 189 ? 22.496 0.437 -7.300 1.00 74.75 189 THR A C 1
ATOM 1432 O O . THR A 1 189 ? 22.575 1.091 -8.342 1.00 74.75 189 THR A O 1
ATOM 1435 N N . TYR A 1 190 ? 21.350 -0.053 -6.835 1.00 79.69 190 TYR A N 1
ATOM 1436 C CA . TYR A 1 190 ? 20.083 0.014 -7.532 1.00 79.69 190 TYR A CA 1
ATOM 1437 C C . TYR A 1 190 ? 18.983 0.404 -6.546 1.00 79.69 190 TYR A C 1
ATOM 1439 O O . TYR A 1 190 ? 18.273 -0.439 -6.001 1.00 79.69 190 TYR A O 1
ATOM 1447 N N . ILE A 1 191 ? 18.941 1.706 -6.257 1.00 87.19 191 ILE A N 1
ATOM 1448 C CA . ILE A 1 191 ? 17.939 2.300 -5.378 1.00 87.19 191 ILE A CA 1
ATOM 1449 C C . ILE A 1 191 ? 16.738 2.679 -6.232 1.00 87.19 191 ILE A C 1
ATOM 1451 O O . ILE A 1 191 ? 16.827 3.558 -7.092 1.00 87.19 191 ILE A O 1
ATOM 1455 N N . GLU A 1 192 ? 15.629 2.019 -5.952 1.00 91.75 192 GLU A N 1
ATOM 1456 C CA . GLU A 1 192 ? 14.307 2.350 -6.468 1.00 91.75 192 GLU A CA 1
ATOM 1457 C C . GLU A 1 192 ? 13.506 2.992 -5.349 1.00 91.75 192 GLU A C 1
ATOM 1459 O O . GLU A 1 192 ? 13.720 2.683 -4.176 1.00 91.75 192 GLU A O 1
ATOM 1464 N N . SER A 1 193 ? 12.612 3.910 -5.695 1.00 94.12 193 SER A N 1
ATOM 1465 C CA . SER A 1 193 ? 11.813 4.648 -4.724 1.00 94.12 193 SER A CA 1
ATOM 1466 C C . SER A 1 193 ? 10.390 4.849 -5.201 1.00 94.12 193 SER A C 1
ATOM 1468 O O . SER A 1 193 ? 10.117 4.890 -6.401 1.00 94.12 193 SER A O 1
ATOM 1470 N N . ALA A 1 194 ? 9.482 4.977 -4.240 1.00 97.44 194 ALA A N 1
ATOM 1471 C CA . ALA A 1 194 ? 8.093 5.287 -4.505 1.00 97.44 194 ALA A CA 1
ATOM 1472 C C . ALA A 1 194 ? 7.483 6.161 -3.408 1.00 97.44 194 ALA A C 1
ATOM 1474 O O . ALA A 1 194 ? 7.862 6.095 -2.236 1.00 97.44 194 ALA A O 1
ATOM 1475 N N . ILE A 1 195 ? 6.496 6.966 -3.794 1.00 98.31 195 ILE A N 1
ATOM 1476 C CA . ILE A 1 195 ? 5.640 7.718 -2.879 1.00 98.31 195 ILE A CA 1
ATOM 1477 C C . ILE A 1 195 ? 4.456 6.843 -2.481 1.00 98.31 195 ILE A C 1
ATOM 1479 O O . ILE A 1 195 ? 3.719 6.351 -3.334 1.00 98.31 195 ILE A O 1
ATOM 1483 N N . PHE A 1 196 ? 4.236 6.717 -1.176 1.00 98.25 196 PHE A N 1
ATOM 1484 C CA . PHE A 1 196 ? 3.132 5.971 -0.588 1.00 98.25 196 PHE A CA 1
ATOM 1485 C C . PHE A 1 196 ? 2.105 6.954 -0.035 1.00 98.25 196 PHE A C 1
ATOM 1487 O O . PHE A 1 196 ? 2.430 7.842 0.756 1.00 98.25 196 PHE A O 1
ATOM 1494 N N . SER A 1 197 ? 0.852 6.807 -0.455 1.00 98.50 197 SER A N 1
ATOM 1495 C CA . SER A 1 197 ? -0.260 7.656 -0.027 1.00 98.50 197 SER A CA 1
ATOM 1496 C C . SER A 1 197 ? -1.472 6.811 0.330 1.00 98.50 197 SER A C 1
ATOM 1498 O O . SER A 1 197 ? -1.817 5.893 -0.403 1.00 98.50 197 SER A O 1
ATOM 1500 N N . VAL A 1 198 ? -2.160 7.142 1.416 1.00 98.50 198 VAL A N 1
ATOM 1501 C CA . VAL A 1 198 ? -3.326 6.396 1.905 1.00 98.50 198 VAL A CA 1
ATOM 1502 C C . VAL A 1 198 ? -4.616 7.191 1.756 1.00 98.50 198 VAL A C 1
ATOM 1504 O O . VAL A 1 198 ? -4.601 8.424 1.729 1.00 98.50 198 VAL A O 1
ATOM 1507 N N . SER A 1 199 ? -5.737 6.485 1.650 1.00 98.50 199 SER A N 1
ATOM 1508 C CA . SER A 1 199 ? -7.063 7.081 1.520 1.00 98.50 199 SER A CA 1
ATOM 1509 C C . SER A 1 199 ? -8.158 6.187 2.105 1.00 98.50 199 SER A C 1
ATOM 1511 O O . SER A 1 199 ? -8.087 4.959 2.044 1.00 98.50 199 SER A O 1
ATOM 1513 N N . LEU A 1 200 ? -9.199 6.815 2.650 1.00 97.75 200 LEU A N 1
ATOM 1514 C CA . LEU A 1 200 ? -10.417 6.135 3.095 1.00 97.75 200 LEU A CA 1
ATOM 1515 C C . LEU A 1 200 ? -11.438 5.969 1.956 1.00 97.75 200 LEU A C 1
ATOM 1517 O O . LEU A 1 200 ? -12.198 5.008 1.951 1.00 97.75 200 LEU A O 1
ATOM 1521 N N . ASP A 1 201 ? -11.459 6.900 0.999 1.00 96.56 201 ASP A N 1
ATOM 1522 C CA . ASP A 1 201 ? -12.494 7.030 -0.038 1.00 96.56 201 ASP A CA 1
ATOM 1523 C C . ASP A 1 201 ? -11.974 6.793 -1.469 1.00 96.56 201 ASP A C 1
ATOM 1525 O O . ASP A 1 201 ? -12.752 6.810 -2.425 1.00 96.56 201 ASP A O 1
ATOM 1529 N N . GLY A 1 202 ? -10.660 6.613 -1.630 1.00 95.69 202 GLY A N 1
ATOM 1530 C CA . GLY A 1 202 ? -9.985 6.456 -2.918 1.00 95.69 202 GLY A CA 1
ATOM 1531 C C . GLY A 1 202 ? -9.865 7.758 -3.721 1.00 95.69 202 GLY A C 1
ATOM 1532 O O . GLY A 1 202 ? -9.481 7.725 -4.891 1.00 95.69 202 GLY A O 1
ATOM 1533 N N . LYS A 1 203 ? -10.198 8.910 -3.126 1.00 95.12 203 LYS A N 1
ATOM 1534 C CA . LYS A 1 203 ? -10.224 10.228 -3.786 1.00 95.12 203 LYS A CA 1
ATOM 1535 C C . LYS A 1 203 ? -9.321 11.233 -3.081 1.00 95.12 203 LYS A C 1
ATOM 1537 O O . LYS A 1 203 ? -8.563 11.940 -3.743 1.00 95.12 203 LYS A O 1
ATOM 1542 N N . SER A 1 204 ? -9.389 11.275 -1.755 1.00 96.94 204 SER A N 1
ATOM 1543 C CA . SER A 1 204 ? -8.620 12.173 -0.899 1.00 96.94 204 SER A CA 1
ATOM 1544 C C . SER A 1 204 ? -7.417 11.425 -0.338 1.00 96.94 204 SER A C 1
ATOM 1546 O O . SER A 1 204 ? -7.581 10.437 0.377 1.00 96.94 204 SER A O 1
ATOM 1548 N N . TRP A 1 205 ? -6.210 11.877 -0.674 1.00 97.81 205 TRP A N 1
ATOM 1549 C CA . TRP A 1 205 ? -4.970 11.154 -0.388 1.00 97.81 205 TRP A CA 1
ATOM 1550 C C . TRP A 1 205 ? -4.122 11.879 0.652 1.00 97.81 205 TRP A C 1
ATOM 1552 O O . TRP A 1 205 ? -3.898 13.083 0.543 1.00 97.81 205 TRP A O 1
ATOM 1562 N N . THR A 1 206 ? -3.604 11.123 1.617 1.00 97.62 206 THR A N 1
ATOM 1563 C CA . THR A 1 206 ? -2.609 11.583 2.590 1.00 97.62 206 THR A CA 1
ATOM 1564 C C . THR A 1 206 ? -1.297 10.857 2.334 1.00 97.62 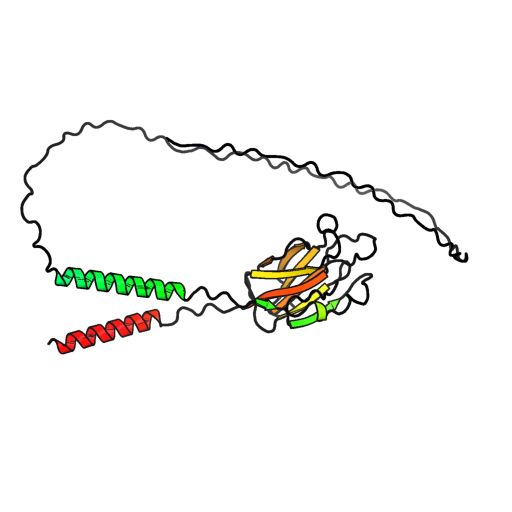206 THR A C 1
ATOM 1566 O O . THR A 1 206 ? -1.250 9.630 2.379 1.00 97.62 206 THR A O 1
ATOM 1569 N N . THR A 1 207 ? -0.227 11.593 2.047 1.00 97.62 207 THR A N 1
ATOM 1570 C CA . THR A 1 207 ? 1.103 11.014 1.819 1.00 97.62 207 THR A CA 1
ATOM 1571 C C . THR A 1 207 ? 1.700 10.509 3.132 1.00 97.62 207 THR A C 1
ATOM 1573 O O . THR A 1 207 ? 1.823 11.278 4.082 1.00 97.62 207 THR A O 1
ATOM 1576 N N . LEU A 1 208 ? 2.092 9.233 3.169 1.00 96.00 208 LEU A N 1
ATOM 1577 C CA . LEU A 1 208 ? 2.890 8.661 4.257 1.00 96.00 208 LEU A CA 1
ATOM 1578 C C . LEU A 1 208 ? 4.356 9.085 4.125 1.00 96.00 208 LEU A C 1
ATOM 1580 O O . LEU A 1 208 ? 4.994 9.451 5.108 1.00 96.00 208 LEU A O 1
ATOM 1584 N N . GLY A 1 209 ? 4.868 9.077 2.893 1.00 95.38 209 GLY A N 1
ATOM 1585 C CA . GLY A 1 209 ? 6.233 9.478 2.577 1.00 95.38 209 GLY A CA 1
ATOM 1586 C C . GLY A 1 209 ? 6.714 8.921 1.243 1.00 95.38 209 GLY A C 1
ATOM 1587 O O . GLY A 1 209 ? 5.960 8.278 0.511 1.00 95.38 209 GLY A O 1
ATOM 1588 N N . GLU A 1 210 ? 7.983 9.178 0.951 1.00 96.00 210 GLU A N 1
ATOM 1589 C CA . GLU A 1 210 ? 8.729 8.560 -0.141 1.00 96.00 210 GLU A CA 1
ATOM 1590 C C . GLU A 1 210 ? 9.737 7.582 0.457 1.00 96.00 210 GLU A C 1
ATOM 1592 O O . GLU A 1 210 ? 10.501 7.944 1.356 1.00 96.00 210 GLU A O 1
ATOM 1597 N N . TYR A 1 211 ? 9.715 6.341 -0.019 1.00 94.38 211 TYR A N 1
ATOM 1598 C CA . TYR A 1 211 ? 10.508 5.253 0.538 1.00 94.38 211 TYR A CA 1
ATOM 1599 C C . TYR A 1 211 ? 11.214 4.502 -0.576 1.00 94.38 211 TYR A C 1
ATOM 1601 O O . TYR A 1 211 ? 10.657 4.303 -1.656 1.00 94.38 211 TYR A O 1
ATOM 1609 N N . SER A 1 212 ? 12.448 4.087 -0.304 1.00 92.75 212 SER A N 1
ATOM 1610 C CA . SER A 1 212 ? 13.206 3.253 -1.224 1.00 92.75 212 SER A CA 1
ATOM 1611 C C . SER A 1 212 ? 12.941 1.764 -1.007 1.00 92.75 212 SER A C 1
ATOM 1613 O O . SER A 1 212 ? 12.395 1.355 0.018 1.00 92.75 212 SER A O 1
ATOM 1615 N N . ASN A 1 213 ? 13.412 0.940 -1.938 1.00 90.62 213 ASN A N 1
ATOM 1616 C CA . ASN A 1 213 ? 13.488 -0.522 -1.832 1.00 90.62 213 ASN A CA 1
ATOM 1617 C C . ASN A 1 213 ? 14.399 -1.038 -0.694 1.00 90.62 213 ASN A C 1
ATOM 1619 O O . ASN A 1 213 ? 14.603 -2.239 -0.524 1.00 90.62 213 ASN A O 1
ATOM 1623 N N . GLN A 1 214 ? 14.964 -0.139 0.116 1.00 88.44 214 GLN A N 1
ATOM 1624 C CA . GLN A 1 214 ? 15.719 -0.473 1.325 1.00 88.44 214 GLN A CA 1
ATOM 1625 C C . GLN A 1 214 ? 14.847 -0.458 2.587 1.00 88.44 214 GLN A C 1
ATOM 1627 O O . GLN A 1 214 ? 15.300 -0.870 3.655 1.00 88.44 214 GLN A O 1
ATOM 1632 N N . VAL A 1 215 ? 13.607 0.022 2.478 1.00 86.44 215 VAL A N 1
ATOM 1633 C CA . VAL A 1 215 ? 12.653 0.100 3.582 1.00 86.44 215 VAL A CA 1
ATOM 1634 C C . VAL A 1 215 ? 11.628 -1.017 3.439 1.00 86.44 215 VAL A C 1
ATOM 1636 O O . VAL A 1 215 ? 10.970 -1.134 2.413 1.00 86.44 215 VAL A O 1
ATOM 1639 N N . SER A 1 216 ? 11.468 -1.815 4.494 1.00 90.06 216 SER A N 1
ATOM 1640 C CA . SER A 1 216 ? 10.481 -2.902 4.554 1.00 90.06 216 SER A CA 1
ATOM 1641 C C . SER A 1 216 ? 9.316 -2.611 5.504 1.00 90.06 216 SER A C 1
ATOM 1643 O O . SER A 1 216 ? 8.465 -3.474 5.722 1.00 90.06 216 SER A O 1
ATOM 1645 N N . SER A 1 217 ? 9.287 -1.428 6.124 1.00 91.75 217 SER A N 1
ATOM 1646 C CA . SER A 1 217 ? 8.267 -1.044 7.097 1.00 91.75 217 SER A CA 1
ATOM 1647 C C . SER A 1 217 ? 7.715 0.354 6.847 1.00 91.75 217 SER A C 1
ATOM 1649 O O . SER A 1 217 ? 8.437 1.290 6.512 1.00 91.75 217 SER A O 1
ATOM 1651 N N . LEU A 1 218 ? 6.408 0.489 7.048 1.00 93.62 218 LEU A N 1
ATOM 1652 C CA . LEU A 1 218 ? 5.674 1.746 6.955 1.00 93.62 218 LEU A CA 1
ATOM 1653 C C . LEU A 1 218 ? 4.878 1.974 8.238 1.00 93.62 218 LEU A C 1
ATOM 1655 O O . LEU A 1 218 ? 4.717 1.072 9.058 1.00 93.62 218 LEU A O 1
ATOM 1659 N N . TYR A 1 219 ? 4.364 3.187 8.409 1.00 94.88 219 TYR A N 1
ATOM 1660 C CA . TYR A 1 219 ? 3.446 3.496 9.496 1.00 94.88 219 TYR A CA 1
ATOM 1661 C C . TYR A 1 219 ? 2.353 4.449 9.021 1.00 94.88 219 TYR A C 1
ATOM 1663 O O . TYR A 1 219 ? 2.650 5.444 8.360 1.00 94.88 219 TYR A O 1
ATOM 1671 N N . SER A 1 220 ? 1.104 4.172 9.394 1.00 94.94 220 SER A N 1
ATOM 1672 C CA . SER A 1 220 ? -0.020 5.092 9.208 1.00 94.94 220 SER A CA 1
ATOM 1673 C C . SER A 1 220 ? -0.708 5.371 10.539 1.00 94.94 220 SER A C 1
ATOM 1675 O O . SER A 1 220 ? -1.264 4.473 11.166 1.00 94.94 220 SER A O 1
ATOM 1677 N N . ALA A 1 221 ? -0.733 6.638 10.954 1.00 90.75 221 ALA A N 1
ATOM 1678 C CA . ALA A 1 221 ? -1.455 7.055 12.158 1.00 90.75 221 ALA A CA 1
ATOM 1679 C C . ALA A 1 221 ? -2.985 7.046 11.971 1.00 90.75 221 ALA A C 1
ATOM 1681 O O . ALA A 1 221 ? -3.731 7.044 12.947 1.00 90.75 221 ALA A O 1
ATOM 1682 N N . THR A 1 222 ? -3.457 7.077 10.722 1.00 91.00 222 THR A N 1
ATOM 1683 C CA . THR A 1 222 ? -4.880 7.164 10.380 1.00 91.00 222 THR A CA 1
ATOM 1684 C C . THR A 1 222 ? -5.361 5.884 9.701 1.00 91.00 222 THR A C 1
ATOM 1686 O O . THR A 1 222 ? -4.638 5.370 8.841 1.00 91.00 222 THR A O 1
ATOM 1689 N N . PRO A 1 223 ? -6.573 5.392 10.012 1.00 95.75 223 PRO A N 1
ATOM 1690 C CA . PRO A 1 223 ? -7.159 4.255 9.310 1.00 95.75 223 PRO A CA 1
ATOM 1691 C C . PRO A 1 223 ? -7.446 4.556 7.838 1.00 95.75 223 PRO A C 1
ATOM 1693 O O . PRO A 1 223 ? -7.836 5.674 7.495 1.00 95.75 223 PRO A O 1
ATOM 1696 N N . PHE A 1 224 ? -7.280 3.560 6.972 1.00 98.25 224 PHE A N 1
ATOM 1697 C CA . PHE A 1 224 ? -7.503 3.692 5.532 1.00 98.25 224 PHE A CA 1
ATOM 1698 C C . PHE A 1 224 ? -7.962 2.373 4.892 1.00 98.25 224 PHE A C 1
ATOM 1700 O O . PHE A 1 224 ? -7.874 1.311 5.506 1.00 98.25 224 PHE A O 1
ATOM 1707 N N . LEU A 1 225 ? -8.467 2.462 3.656 1.00 98.44 225 LEU A N 1
ATOM 1708 C CA . LEU A 1 225 ? -8.888 1.316 2.832 1.00 98.44 225 LEU A CA 1
ATOM 1709 C C . LEU A 1 225 ? -8.106 1.208 1.522 1.00 98.44 225 LEU A C 1
ATOM 1711 O O . LEU A 1 225 ? -8.076 0.144 0.909 1.00 98.44 225 LEU A O 1
ATOM 1715 N N . PHE A 1 226 ? -7.478 2.299 1.089 1.00 98.81 226 PHE A N 1
ATOM 1716 C CA . PHE A 1 226 ? -6.777 2.376 -0.181 1.00 98.81 226 PHE A CA 1
ATOM 1717 C C . PHE A 1 226 ? -5.351 2.863 0.019 1.00 98.81 226 PHE A C 1
ATOM 1719 O O . PHE A 1 226 ? -5.115 3.846 0.724 1.00 98.81 226 PHE A O 1
ATOM 1726 N N . LEU A 1 227 ? -4.414 2.206 -0.655 1.00 98.69 227 LEU A N 1
ATOM 1727 C CA . LEU A 1 227 ? -3.015 2.598 -0.721 1.00 98.69 227 LEU A CA 1
ATOM 1728 C C . LEU A 1 227 ? -2.649 2.874 -2.175 1.00 98.69 227 LEU A C 1
ATOM 1730 O O . LEU A 1 227 ? -2.792 2.010 -3.032 1.00 98.69 227 LEU A O 1
ATOM 1734 N N . LYS A 1 228 ? -2.149 4.071 -2.448 1.00 98.75 228 LYS A N 1
ATOM 1735 C CA . LYS A 1 228 ? -1.558 4.448 -3.725 1.00 98.75 228 LYS A CA 1
ATOM 1736 C C . LYS A 1 228 ? -0.040 4.425 -3.598 1.00 98.75 228 LYS A C 1
ATOM 1738 O O . LYS A 1 228 ? 0.503 5.022 -2.667 1.00 98.75 228 LYS A O 1
ATOM 1743 N N . VAL A 1 229 ? 0.612 3.785 -4.560 1.00 98.56 229 VAL A N 1
ATOM 1744 C CA . VAL A 1 229 ? 2.069 3.743 -4.699 1.00 98.56 229 VAL A CA 1
ATOM 1745 C C . VAL A 1 229 ? 2.437 4.320 -6.062 1.00 98.56 229 VAL A C 1
ATOM 1747 O O . VAL A 1 229 ? 1.864 3.925 -7.080 1.00 98.56 229 VAL A O 1
ATOM 1750 N N . GLU A 1 230 ? 3.343 5.292 -6.081 1.00 98.50 230 GLU A N 1
ATOM 1751 C CA . GLU A 1 230 ? 3.774 6.004 -7.290 1.00 98.50 230 GLU A CA 1
ATOM 1752 C C . GLU A 1 230 ? 5.293 5.931 -7.404 1.00 98.50 230 GLU A C 1
ATOM 1754 O O . GLU A 1 230 ? 5.987 6.402 -6.507 1.00 98.50 230 GLU A O 1
ATOM 1759 N N . ASP A 1 231 ? 5.804 5.358 -8.492 1.00 97.69 231 ASP A N 1
ATOM 1760 C CA . ASP A 1 231 ? 7.241 5.232 -8.717 1.00 97.69 231 ASP A CA 1
ATOM 1761 C C . ASP A 1 231 ? 7.898 6.611 -8.871 1.00 97.69 231 ASP A C 1
ATOM 1763 O O . ASP A 1 231 ? 7.440 7.474 -9.628 1.00 97.69 231 ASP A O 1
ATOM 1767 N N . THR A 1 232 ? 9.002 6.795 -8.158 1.00 96.44 232 THR A N 1
ATOM 1768 C CA . THR A 1 232 ? 9.884 7.962 -8.241 1.00 96.44 232 THR A CA 1
ATOM 1769 C C . THR A 1 232 ? 11.323 7.567 -8.549 1.00 96.44 232 THR A C 1
ATOM 1771 O O . THR A 1 232 ? 12.231 8.397 -8.448 1.00 96.44 232 THR A O 1
ATOM 1774 N N . SER A 1 233 ? 11.540 6.312 -8.946 1.00 92.75 233 SER A N 1
ATOM 1775 C CA . SER A 1 233 ? 12.865 5.765 -9.182 1.00 92.75 233 SER A CA 1
ATOM 1776 C C . SER A 1 233 ? 13.617 6.581 -10.238 1.00 92.75 233 SER A C 1
ATOM 1778 O O . SER A 1 233 ? 13.042 6.999 -11.253 1.00 92.75 233 SER A O 1
ATOM 1780 N N . PRO A 1 234 ? 14.928 6.812 -10.050 1.00 89.00 234 PRO A N 1
ATOM 1781 C CA . PRO A 1 234 ? 15.733 7.438 -11.082 1.00 89.00 234 PRO A CA 1
ATOM 1782 C C . PRO A 1 234 ? 15.712 6.562 -12.338 1.00 89.00 234 PRO A C 1
ATOM 1784 O O . PRO A 1 234 ? 15.986 5.365 -12.285 1.00 89.00 234 PRO A O 1
ATOM 1787 N N . VAL A 1 235 ? 15.421 7.165 -13.491 1.00 84.69 235 VAL A N 1
ATOM 1788 C CA . VAL A 1 235 ? 15.427 6.439 -14.766 1.00 84.69 235 VAL A CA 1
ATOM 1789 C C . VAL A 1 235 ? 16.870 6.147 -15.160 1.00 84.69 235 VAL A C 1
ATOM 1791 O O . VAL A 1 235 ? 17.592 7.038 -15.614 1.00 84.69 235 VAL A O 1
ATOM 1794 N N . ILE A 1 236 ? 17.292 4.894 -15.008 1.00 76.94 236 ILE A N 1
ATOM 1795 C CA . ILE A 1 236 ? 18.630 4.447 -15.398 1.00 76.94 236 ILE A CA 1
ATOM 1796 C C . ILE A 1 236 ? 18.501 3.400 -16.503 1.00 76.94 236 ILE A C 1
ATOM 1798 O O . ILE A 1 236 ? 17.861 2.367 -16.328 1.00 76.94 236 ILE A O 1
ATOM 1802 N N . ALA A 1 237 ? 19.155 3.638 -17.642 1.00 70.62 237 ALA A N 1
ATOM 1803 C CA . ALA A 1 237 ? 19.187 2.676 -18.738 1.00 70.62 237 ALA A CA 1
ATOM 1804 C C . ALA A 1 237 ? 19.847 1.352 -18.301 1.00 70.62 237 ALA A C 1
ATOM 1806 O O . ALA A 1 237 ? 20.855 1.350 -17.588 1.00 70.62 237 ALA A O 1
ATOM 1807 N N . GLY A 1 238 ? 19.286 0.225 -18.737 1.00 67.44 238 GLY A N 1
ATOM 1808 C CA . GLY A 1 238 ? 19.809 -1.112 -18.456 1.00 67.44 238 GLY A CA 1
ATOM 1809 C C . GLY A 1 238 ? 18.708 -2.170 -18.466 1.00 67.44 238 GLY A C 1
ATOM 1810 O O . GLY A 1 238 ? 17.538 -1.857 -18.278 1.00 67.44 238 GLY A O 1
ATOM 1811 N N . HIS A 1 239 ? 19.079 -3.424 -18.716 1.00 66.81 239 HIS A N 1
ATOM 1812 C CA . HIS A 1 239 ? 18.143 -4.545 -18.638 1.00 66.81 239 HIS A CA 1
ATOM 1813 C C . HIS A 1 239 ? 17.764 -4.840 -17.184 1.00 66.81 239 HIS A C 1
ATOM 1815 O O . HIS A 1 239 ? 18.605 -4.723 -16.296 1.00 66.81 239 HIS A O 1
ATOM 1821 N N . GLY A 1 240 ? 16.510 -5.245 -16.961 1.00 70.44 240 GLY A N 1
ATOM 1822 C CA . GLY A 1 240 ? 16.006 -5.592 -15.627 1.00 70.44 240 GLY A CA 1
ATOM 1823 C C . GLY A 1 240 ? 15.751 -4.389 -14.721 1.00 70.44 240 GLY A C 1
ATOM 1824 O O . GLY A 1 240 ? 15.665 -4.576 -13.517 1.00 70.44 240 GLY A O 1
ATOM 1825 N N . ARG A 1 241 ? 15.679 -3.182 -15.299 1.00 82.56 241 ARG A N 1
ATOM 1826 C CA . ARG A 1 241 ? 15.415 -1.938 -14.583 1.00 82.56 241 ARG A CA 1
ATOM 1827 C C . ARG A 1 241 ? 14.077 -1.364 -15.002 1.00 82.56 241 ARG A C 1
ATOM 1829 O O . ARG A 1 241 ? 13.947 -0.900 -16.137 1.00 82.56 241 ARG A O 1
ATOM 1836 N N . ASP A 1 242 ? 13.109 -1.424 -14.110 1.00 88.69 242 ASP A N 1
ATOM 1837 C CA . ASP A 1 242 ? 11.726 -1.070 -14.400 1.00 88.69 242 ASP A CA 1
ATOM 1838 C C . ASP A 1 242 ? 11.033 -0.302 -13.276 1.00 88.69 242 ASP A C 1
ATOM 1840 O O . ASP A 1 242 ? 9.836 -0.064 -13.352 1.00 88.69 242 ASP A O 1
ATOM 1844 N N . GLY A 1 243 ? 11.790 0.233 -12.323 1.00 91.69 243 GLY A N 1
ATOM 1845 C CA . GLY A 1 243 ? 11.222 1.003 -11.227 1.00 91.69 243 GLY A CA 1
ATOM 1846 C C . GLY A 1 243 ? 10.647 0.087 -10.155 1.00 91.69 243 GLY A C 1
ATOM 1847 O O . GLY A 1 243 ? 10.815 -1.124 -10.191 1.00 91.69 243 GLY A O 1
ATOM 1848 N N . TYR A 1 244 ? 9.979 0.690 -9.180 1.00 94.75 244 TYR A N 1
ATOM 1849 C CA . TYR A 1 244 ? 9.637 0.032 -7.927 1.00 94.75 244 TYR A CA 1
ATOM 1850 C C . TYR A 1 244 ? 8.807 -1.251 -8.123 1.00 94.75 244 TYR A C 1
ATOM 1852 O O . TYR A 1 244 ? 7.755 -1.228 -8.773 1.00 94.75 244 TYR A O 1
ATOM 1860 N N . ASP A 1 245 ? 9.264 -2.346 -7.513 1.00 94.69 245 ASP A N 1
ATOM 1861 C CA . ASP A 1 245 ? 8.743 -3.705 -7.688 1.00 94.69 245 ASP A CA 1
ATOM 1862 C C . ASP A 1 245 ? 7.972 -4.173 -6.441 1.00 94.69 245 ASP A C 1
ATOM 1864 O O . ASP A 1 245 ? 8.550 -4.362 -5.375 1.00 94.69 245 ASP A O 1
ATOM 1868 N N . ILE A 1 246 ? 6.657 -4.382 -6.545 1.00 96.94 246 ILE A N 1
ATOM 1869 C CA . ILE A 1 246 ? 5.788 -4.702 -5.398 1.00 96.94 246 ILE A CA 1
ATOM 1870 C C . ILE A 1 246 ? 5.350 -6.167 -5.449 1.00 96.94 246 ILE A C 1
ATOM 1872 O O . ILE A 1 246 ? 4.635 -6.549 -6.374 1.00 96.94 246 ILE A O 1
ATOM 1876 N N . ASP A 1 247 ? 5.731 -6.946 -4.437 1.00 97.38 247 ASP A N 1
ATOM 1877 C CA . ASP A 1 247 ? 5.229 -8.308 -4.178 1.00 97.38 247 ASP A CA 1
ATOM 1878 C C . ASP A 1 247 ? 3.998 -8.234 -3.264 1.00 97.38 247 ASP A C 1
ATOM 1880 O O . ASP A 1 247 ? 2.875 -8.524 -3.669 1.00 97.38 247 ASP A O 1
ATOM 1884 N N . ALA A 1 248 ? 4.164 -7.676 -2.063 1.00 97.62 248 ALA A N 1
ATOM 1885 C CA . ALA A 1 248 ? 3.071 -7.582 -1.104 1.00 97.62 248 ALA A CA 1
ATOM 1886 C C . ALA A 1 248 ? 3.166 -6.339 -0.221 1.00 97.62 248 ALA A C 1
ATOM 1888 O O . ALA A 1 248 ? 4.247 -5.880 0.156 1.00 97.62 248 ALA A O 1
ATOM 1889 N N . ILE A 1 249 ? 2.010 -5.800 0.168 1.00 98.06 249 ILE A N 1
ATOM 1890 C CA . ILE A 1 249 ? 1.922 -4.740 1.176 1.00 98.06 249 ILE A CA 1
ATOM 1891 C C . ILE A 1 249 ? 0.806 -5.078 2.155 1.00 98.06 249 ILE A C 1
ATOM 1893 O O . ILE A 1 249 ? -0.335 -5.318 1.754 1.00 98.06 249 ILE A O 1
ATOM 1897 N N . GLY A 1 250 ? 1.133 -5.064 3.444 1.00 97.44 250 GLY A N 1
ATOM 1898 C CA . GLY A 1 250 ? 0.189 -5.344 4.519 1.00 97.44 250 GLY A CA 1
ATOM 1899 C C . GLY A 1 250 ? 0.293 -4.346 5.658 1.00 97.44 250 GLY A C 1
ATOM 1900 O O . GLY A 1 250 ? 1.350 -3.764 5.882 1.00 97.44 250 GLY A O 1
ATOM 1901 N N . PHE A 1 251 ? -0.804 -4.150 6.377 1.00 97.19 251 PHE A N 1
ATOM 1902 C CA . PHE A 1 251 ? -0.886 -3.289 7.556 1.00 97.19 251 PHE A CA 1
ATOM 1903 C C . PHE A 1 251 ? -1.651 -3.993 8.671 1.00 97.19 251 PHE A C 1
ATOM 1905 O O . PHE A 1 251 ? -2.387 -4.944 8.422 1.00 97.19 251 PHE A O 1
ATOM 1912 N N . GLU A 1 252 ? -1.473 -3.534 9.903 1.00 94.81 252 GLU A N 1
ATOM 1913 C CA . GLU A 1 252 ? -2.263 -4.008 11.035 1.00 94.81 252 GLU A CA 1
ATOM 1914 C C . GLU A 1 252 ? -3.754 -3.706 10.828 1.00 94.81 252 GLU A C 1
ATOM 1916 O O . GLU A 1 252 ? -4.141 -2.607 10.411 1.00 94.81 252 GLU A O 1
ATOM 1921 N N . GLU A 1 253 ? -4.603 -4.683 11.145 1.00 93.88 253 GLU A N 1
ATOM 1922 C CA . GLU A 1 253 ? -6.047 -4.482 11.189 1.00 93.88 253 GLU A CA 1
ATOM 1923 C C . GLU A 1 253 ? -6.388 -3.355 12.169 1.00 93.88 253 GLU A C 1
ATOM 1925 O O . GLU A 1 253 ? -5.976 -3.357 13.333 1.00 93.88 253 GLU A O 1
ATOM 1930 N N . TYR A 1 254 ? -7.165 -2.378 11.703 1.00 90.19 254 TYR A N 1
ATOM 1931 C CA . TYR A 1 254 ? -7.650 -1.321 12.568 1.00 90.19 254 TYR A CA 1
ATOM 1932 C C . TYR A 1 254 ? -8.794 -1.850 13.430 1.00 90.19 254 TYR A C 1
ATOM 1934 O O . TYR A 1 254 ? -9.940 -1.963 12.992 1.00 90.19 254 TYR A O 1
ATOM 1942 N N . VAL A 1 255 ? -8.485 -2.103 14.697 1.00 84.06 255 VAL A N 1
ATOM 1943 C CA . VAL A 1 255 ? -9.489 -2.334 15.730 1.00 84.06 255 VAL A CA 1
ATOM 1944 C C . VAL A 1 255 ? -9.697 -1.018 16.463 1.00 84.06 255 VAL A C 1
ATOM 1946 O O . VAL A 1 255 ? -8.803 -0.530 17.157 1.00 84.06 255 VAL A O 1
ATOM 1949 N N . ALA A 1 256 ? -10.880 -0.421 16.300 1.00 78.75 256 ALA A N 1
ATOM 1950 C CA . ALA A 1 256 ? -11.241 0.759 17.071 1.00 78.75 256 ALA A CA 1
ATOM 1951 C C . ALA A 1 256 ? -11.071 0.439 18.559 1.00 78.75 256 ALA A C 1
ATOM 1953 O O . ALA A 1 256 ? -11.558 -0.592 19.031 1.00 78.75 256 ALA A O 1
ATOM 1954 N N . ALA A 1 257 ? -10.374 1.314 19.289 1.00 70.56 257 ALA A N 1
ATOM 1955 C CA . ALA A 1 257 ? -10.230 1.160 20.726 1.00 70.56 257 ALA A CA 1
ATOM 1956 C C . ALA A 1 257 ? -11.633 1.062 21.324 1.00 70.56 257 ALA A C 1
ATOM 1958 O O . ALA A 1 257 ? -12.388 2.036 21.316 1.00 70.56 257 ALA A O 1
ATOM 1959 N N . VAL A 1 258 ? -11.994 -0.128 21.802 1.00 65.69 258 VAL A N 1
ATOM 1960 C CA . VAL A 1 258 ? -13.244 -0.302 22.524 1.00 65.69 258 VAL A CA 1
ATOM 1961 C C . VAL A 1 258 ? -13.071 0.527 23.792 1.00 65.69 258 VAL A C 1
ATOM 1963 O O . VAL A 1 258 ? -12.162 0.228 24.575 1.00 65.69 258 VAL A O 1
ATOM 1966 N N . PRO A 1 259 ? -13.864 1.595 24.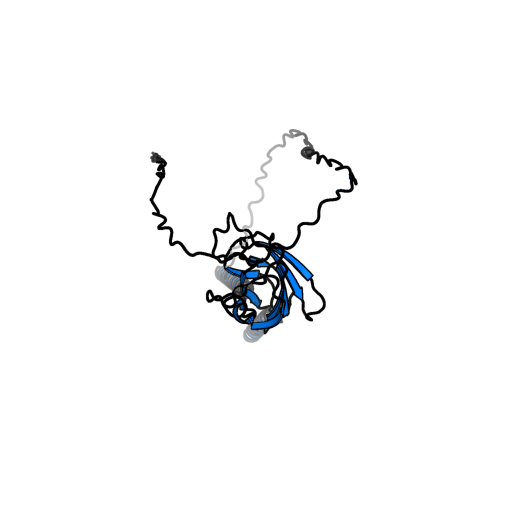001 1.00 63.25 259 PRO A N 1
ATOM 1967 C CA . PRO A 1 259 ? -13.776 2.368 25.229 1.00 63.25 259 PRO A CA 1
ATOM 1968 C C . PRO A 1 259 ? -14.037 1.376 26.347 1.00 63.25 259 PRO A C 1
ATOM 1970 O O . PRO A 1 259 ? -15.132 0.831 26.342 1.00 63.25 259 PRO A O 1
ATOM 1973 N N . LEU A 1 260 ? -13.045 1.088 27.206 1.00 59.47 260 LEU A N 1
ATOM 1974 C CA . LEU A 1 260 ? -13.104 0.055 28.252 1.00 59.47 260 LEU A CA 1
ATOM 1975 C C . LEU A 1 260 ? -14.512 0.021 28.876 1.00 59.47 260 LEU A C 1
ATOM 1977 O O . LEU A 1 260 ? -14.814 0.854 29.738 1.00 59.47 260 LEU A O 1
ATOM 1981 N N . PRO A 1 261 ? -15.411 -0.875 28.423 1.00 56.59 261 PRO A N 1
ATOM 1982 C CA . PRO A 1 261 ? -16.825 -0.646 28.635 1.00 56.59 261 PRO A CA 1
ATOM 1983 C C . PRO A 1 261 ? -17.225 -1.484 29.820 1.00 56.59 261 PRO A C 1
ATOM 1985 O O . PRO A 1 261 ? -17.278 -2.703 29.724 1.00 56.59 261 PRO A O 1
ATOM 1988 N N . ALA A 1 262 ? -17.484 -0.827 30.944 1.00 55.94 262 ALA A N 1
ATOM 1989 C CA . ALA A 1 262 ? -18.163 -1.398 32.093 1.00 55.94 262 ALA A CA 1
ATOM 1990 C C . ALA A 1 262 ? -17.554 -2.659 32.727 1.00 55.94 262 ALA A C 1
ATOM 1992 O O . ALA A 1 262 ? -17.940 -2.930 33.837 1.00 55.94 262 ALA A O 1
ATOM 1993 N N . ALA A 1 263 ? -16.602 -3.408 32.165 1.00 59.19 263 ALA A N 1
ATOM 1994 C CA . ALA A 1 263 ? -16.053 -4.609 32.795 1.00 59.19 263 ALA A CA 1
ATOM 1995 C C . ALA A 1 263 ? -15.337 -4.256 34.101 1.00 59.19 263 ALA A C 1
ATOM 1997 O O . ALA A 1 263 ? -15.532 -4.923 35.108 1.00 59.19 263 ALA A O 1
ATOM 1998 N N . GLY A 1 264 ? -14.607 -3.135 34.123 1.00 65.62 264 GLY A N 1
ATOM 1999 C CA . GLY A 1 264 ? -14.078 -2.564 35.361 1.00 65.62 264 GLY A CA 1
ATOM 2000 C C . GLY A 1 264 ? -15.190 -2.148 36.331 1.00 65.62 264 GLY A C 1
ATOM 2001 O O . GLY A 1 264 ? -15.147 -2.518 37.497 1.00 65.62 264 GLY A O 1
ATOM 2002 N N . LEU A 1 265 ? -16.226 -1.444 35.860 1.00 69.19 265 LEU A N 1
ATOM 2003 C CA . LEU A 1 265 ? -17.349 -0.990 36.699 1.00 69.19 265 LEU A CA 1
ATOM 2004 C C . LEU A 1 265 ? -18.295 -2.121 37.149 1.00 69.19 265 LEU A C 1
ATOM 2006 O O . LEU A 1 265 ? -18.866 -2.030 38.225 1.00 69.19 265 LEU A O 1
ATOM 2010 N N . LEU A 1 266 ? -18.442 -3.189 36.370 1.00 74.62 266 LEU A N 1
ATOM 2011 C CA . LEU A 1 266 ? -19.226 -4.399 36.619 1.00 74.62 266 LEU A CA 1
ATOM 2012 C C . LEU A 1 266 ? -18.445 -5.348 37.511 1.00 74.62 266 LEU A C 1
ATOM 2014 O O . LEU A 1 266 ? -19.042 -5.988 38.365 1.00 74.62 266 LEU A O 1
ATOM 2018 N N . LEU A 1 267 ? -17.120 -5.410 37.372 1.00 81.75 267 LEU A N 1
ATOM 2019 C CA . LEU A 1 267 ? -16.264 -6.093 38.330 1.00 81.75 267 LEU A CA 1
ATOM 2020 C C . LEU A 1 267 ? -16.314 -5.369 39.677 1.00 81.75 267 LEU A C 1
ATOM 2022 O O . LEU A 1 267 ? -16.569 -6.000 40.696 1.00 81.75 267 LEU A O 1
ATOM 2026 N N . ILE A 1 268 ? -16.154 -4.042 39.690 1.00 79.69 268 ILE A N 1
ATOM 2027 C CA . ILE A 1 268 ? -16.287 -3.223 40.904 1.00 79.69 268 ILE A CA 1
ATOM 2028 C C . ILE A 1 268 ? -17.701 -3.356 41.490 1.00 79.69 268 ILE A C 1
ATOM 2030 O O . ILE A 1 268 ? -17.845 -3.603 42.685 1.00 79.69 268 ILE A O 1
ATOM 2034 N N . GLY A 1 269 ? -18.743 -3.253 40.665 1.00 83.12 269 GLY A N 1
ATOM 2035 C CA . GLY A 1 269 ? -20.142 -3.380 41.070 1.00 83.12 269 GLY A CA 1
ATOM 2036 C C . GLY A 1 269 ? -20.492 -4.783 41.571 1.00 83.12 269 GLY A C 1
ATOM 2037 O O . GLY A 1 269 ? -21.154 -4.923 42.595 1.00 83.12 269 GLY A O 1
ATOM 2038 N N . GLY A 1 270 ? -19.986 -5.827 40.915 1.00 84.44 270 GLY A N 1
ATOM 2039 C CA . GLY A 1 270 ? -20.147 -7.223 41.315 1.00 84.44 270 GLY A CA 1
ATOM 2040 C C . GLY A 1 270 ? -19.436 -7.535 42.632 1.00 84.44 270 GLY A C 1
ATOM 2041 O O . GLY A 1 270 ? -20.017 -8.174 43.508 1.00 84.44 270 GLY A O 1
ATOM 2042 N N . LEU A 1 271 ? -18.220 -7.014 42.828 1.00 82.56 271 LEU A N 1
ATOM 2043 C CA . LEU A 1 271 ? -17.484 -7.128 44.092 1.00 82.56 271 LEU A CA 1
ATOM 2044 C C . LEU A 1 271 ? -18.169 -6.350 45.226 1.00 82.56 271 LEU A C 1
ATOM 2046 O O . LEU A 1 271 ? -18.275 -6.863 46.343 1.00 82.56 271 LEU A O 1
ATOM 2050 N N . ALA A 1 272 ? -18.683 -5.149 44.950 1.00 82.62 272 ALA A N 1
ATOM 2051 C CA . ALA A 1 272 ? -19.460 -4.368 45.912 1.00 82.62 272 ALA A CA 1
ATOM 2052 C C . ALA A 1 272 ? -20.768 -5.082 46.302 1.00 82.62 272 ALA A C 1
ATOM 2054 O O . ALA A 1 272 ? -21.100 -5.160 47.487 1.00 82.62 272 ALA A O 1
ATOM 2055 N N . GLY A 1 273 ? -21.465 -5.676 45.327 1.00 84.50 273 GLY A N 1
ATOM 2056 C CA . GLY A 1 273 ? -22.657 -6.495 45.543 1.00 84.50 273 GLY A CA 1
ATOM 2057 C C . GLY A 1 273 ? -22.381 -7.735 46.399 1.00 84.50 273 GLY A C 1
ATOM 2058 O O . GLY A 1 273 ? -23.088 -7.974 47.381 1.00 84.50 273 GLY A O 1
ATOM 2059 N N . LEU A 1 274 ? -21.312 -8.488 46.105 1.00 81.12 274 LEU A N 1
ATOM 2060 C CA . LEU A 1 274 ? -20.888 -9.628 46.932 1.00 81.12 274 LEU A CA 1
ATOM 2061 C C . LEU A 1 274 ? -20.530 -9.207 48.365 1.00 81.12 274 LEU A C 1
ATOM 2063 O O . LEU A 1 274 ? -20.907 -9.883 49.326 1.00 81.12 274 LEU A O 1
ATOM 2067 N N . GLY A 1 275 ? -19.833 -8.079 48.526 1.00 80.31 275 GLY A N 1
ATOM 2068 C CA . GLY A 1 275 ? -19.488 -7.526 49.836 1.00 80.31 275 GLY A CA 1
ATOM 2069 C C . GLY A 1 275 ? -20.719 -7.149 50.668 1.00 80.31 275 GLY A C 1
ATOM 2070 O O . GLY A 1 275 ? -20.775 -7.454 51.863 1.00 80.31 275 GLY A O 1
ATOM 2071 N N . ALA A 1 276 ? -21.731 -6.543 50.042 1.00 78.62 276 ALA A N 1
ATOM 2072 C CA . ALA A 1 276 ? -22.991 -6.185 50.694 1.00 78.62 276 ALA A CA 1
ATOM 2073 C C . ALA A 1 276 ? -23.804 -7.421 51.124 1.00 78.62 276 ALA A C 1
ATOM 2075 O O . ALA A 1 276 ? -24.351 -7.447 52.229 1.00 78.62 276 ALA A O 1
ATOM 2076 N N . MET A 1 277 ? -23.829 -8.476 50.302 1.00 76.81 277 MET A N 1
ATOM 2077 C CA . MET A 1 277 ? -24.507 -9.736 50.636 1.00 76.81 277 MET A CA 1
ATOM 2078 C C . MET A 1 277 ? -23.850 -10.468 51.812 1.00 76.81 277 MET A C 1
ATOM 2080 O O . MET A 1 277 ? -24.552 -11.012 52.664 1.00 76.81 277 MET A O 1
ATOM 2084 N N . LYS A 1 278 ? -22.514 -10.440 51.920 1.00 72.50 278 LYS A N 1
ATOM 2085 C CA . LYS A 1 278 ? -21.793 -11.082 53.032 1.00 72.50 278 LYS A CA 1
ATOM 2086 C C . LYS A 1 278 ? -22.078 -10.408 54.382 1.00 72.50 278 LYS A C 1
ATOM 2088 O O . LYS A 1 278 ? -22.161 -11.097 55.393 1.00 72.50 278 LYS A O 1
ATOM 2093 N N . ARG A 1 279 ? -22.288 -9.083 54.404 1.00 65.88 279 ARG A N 1
ATOM 2094 C CA . ARG A 1 279 ? -22.646 -8.335 55.628 1.00 65.88 279 ARG A CA 1
ATOM 2095 C C . ARG A 1 279 ? -24.067 -8.614 56.115 1.00 65.88 279 ARG A C 1
ATOM 2097 O O . ARG A 1 279 ? -24.287 -8.624 57.317 1.00 65.88 279 ARG A O 1
ATOM 2104 N N . ARG A 1 280 ? -25.011 -8.893 55.210 1.00 62.59 280 ARG A N 1
ATOM 2105 C CA . ARG A 1 280 ? -26.401 -9.232 55.573 1.00 62.59 280 ARG A CA 1
ATOM 2106 C C . ARG A 1 280 ? -26.568 -10.606 56.226 1.00 62.59 280 ARG A C 1
ATOM 2108 O O . ARG A 1 280 ? -27.607 -10.848 56.813 1.00 62.59 280 ARG A O 1
ATOM 2115 N N . LYS A 1 281 ? -25.581 -11.498 56.113 1.00 55.62 281 LYS A N 1
ATOM 2116 C CA . LYS A 1 281 ? -25.620 -12.846 56.708 1.00 55.62 281 LYS A CA 1
ATOM 2117 C C . LYS A 1 281 ? -24.992 -12.927 58.107 1.00 55.62 281 LYS A C 1
ATOM 2119 O O . LYS A 1 281 ? -25.017 -13.995 58.704 1.00 55.62 281 LYS A O 1
ATOM 2124 N N . ALA A 1 282 ? -24.374 -11.841 58.575 1.00 53.19 282 ALA A N 1
ATOM 2125 C CA . ALA A 1 282 ? -23.667 -11.760 59.857 1.00 53.19 282 ALA A CA 1
ATOM 2126 C C . ALA A 1 282 ? -24.371 -10.847 60.886 1.00 53.19 282 ALA A C 1
ATOM 2128 O O . ALA A 1 282 ? -23.821 -10.628 61.963 1.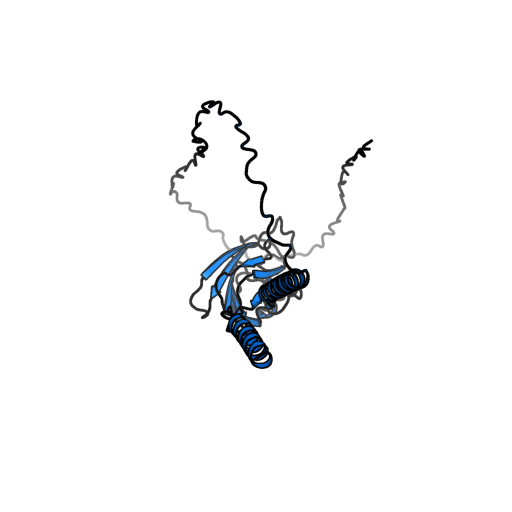00 53.19 282 ALA A O 1
ATOM 2129 N N . ALA A 1 283 ? -25.542 -10.310 60.533 1.00 48.28 283 ALA A N 1
ATOM 2130 C CA . ALA A 1 283 ? -26.487 -9.629 61.418 1.00 48.28 283 ALA A CA 1
ATOM 2131 C C . ALA A 1 283 ? -27.708 -10.535 61.603 1.00 48.28 283 ALA A C 1
ATOM 2133 O O . ALA A 1 283 ? -28.279 -10.511 62.711 1.00 48.28 283 ALA A O 1
#

Radius of gyration: 36.0 Å; chains: 1; bounding box: 69×49×121 Å

pLDDT: mean 70.53, std 23.75, range [31.91, 98.81]